Protein AF-A0AAD9HZE0-F1 (afdb_monomer)

Radius of gyration: 34.43 Å; Cα contacts (8 Å, |Δi|>4): 256; chains: 1; bounding box: 98×94×104 Å

InterPro domains:
  IPR018791 UV radiation resistance protein/autophagy-related protein 14 [PF10186] (1-148)

Sequence (301 aa):
MNNISPEIISTSLAHVAHILSLATHYLAVRLPAEITLPHRDYPRPTIFTLLSSYNHGEVPFPGSVLPPQTSTFDNQRVPHPRPLFVDKSLPTLAKDDRSTYSSFLEGVTLLAYDVAWLCCSQGVSFGDRNCPEDIWNMGQNLWKLLIGYQLHRKTVEPTFPTPLTSLGTTTSREADAGSGDLAKPKAMLGHWSHGTTHTFLGGADGTEFVRNFKLLSPTKLADRLKKRLSTEVPMLEWEKIDGDEARWEDEIEEGVLVGPRSNGVAPVPADPFGLESVMSVQPAGSSPSQGSTGWTKLKGR

Organism: NCBI:txid1825666

Mean predicted aligned error: 17.46 Å

Solvent-accessible surface area (backbone atoms only — not comparable to full-atom values): 19590 Å² total; per-residue (Å²): 118,69,90,47,58,23,64,59,53,22,51,53,44,44,51,52,53,51,53,50,54,50,53,27,58,78,44,34,39,83,62,68,42,37,72,49,70,60,46,99,81,28,86,62,39,30,28,31,48,65,85,43,31,92,70,68,78,95,71,81,42,92,89,59,85,72,75,84,82,78,73,98,68,71,92,65,76,76,72,72,64,17,40,41,56,49,95,51,41,56,69,57,33,51,70,77,37,53,64,62,42,51,38,27,44,40,20,53,30,45,53,20,48,38,51,49,50,49,26,53,51,26,50,40,86,64,68,55,61,85,40,65,68,47,39,63,38,41,68,61,42,52,42,42,56,75,48,45,52,60,57,59,48,73,74,48,76,86,80,70,84,77,80,87,83,86,83,88,83,91,84,89,84,83,88,83,96,75,76,88,74,71,76,73,77,72,65,34,80,70,49,46,12,64,71,42,85,92,39,21,37,85,36,74,70,28,46,50,50,60,71,66,60,73,63,71,51,52,67,60,48,24,54,50,50,52,51,51,56,58,57,52,51,62,57,50,66,68,69,66,79,76,85,87,80,88,84,82,86,88,88,87,85,85,81,93,79,85,85,82,88,83,83,86,86,83,88,88,89,82,86,83,89,82,80,89,89,80,88,81,86,85,89,87,88,85,87,87,91,86,86,82,90,81,88,85,88,87,86,84,132

Structure (mmCIF, N/CA/C/O backbone):
data_AF-A0AAD9HZE0-F1
#
_entry.id   AF-A0AAD9HZE0-F1
#
loop_
_atom_site.group_PDB
_atom_site.id
_atom_site.type_symbol
_atom_site.label_atom_id
_atom_site.label_alt_id
_atom_site.label_comp_id
_atom_site.label_asym_id
_atom_site.label_entity_id
_atom_site.label_seq_id
_atom_site.pdbx_PDB_ins_code
_atom_site.Cartn_x
_atom_site.Cartn_y
_atom_site.Cartn_z
_atom_site.occupancy
_atom_site.B_iso_or_equiv
_atom_site.auth_seq_id
_atom_site.auth_comp_id
_atom_site.auth_asym_id
_atom_site.auth_atom_id
_atom_site.pdbx_PDB_model_num
ATOM 1 N N . MET A 1 1 ? -5.649 10.486 11.472 1.00 83.00 1 MET A N 1
ATOM 2 C CA . MET A 1 1 ? -6.634 9.400 11.201 1.00 83.00 1 MET A CA 1
ATOM 3 C C . MET A 1 1 ? -7.620 9.190 12.353 1.00 83.00 1 MET A C 1
ATOM 5 O O . MET A 1 1 ? -8.740 8.790 12.077 1.00 83.00 1 MET A O 1
ATOM 9 N N . ASN A 1 2 ? -7.253 9.462 13.614 1.00 88.12 2 ASN A N 1
ATOM 10 C CA . ASN A 1 2 ? -8.118 9.207 14.781 1.00 88.12 2 ASN A CA 1
ATOM 11 C C . ASN A 1 2 ? -9.469 9.952 14.776 1.00 88.12 2 ASN A C 1
ATOM 13 O O . ASN A 1 2 ? -10.428 9.445 15.350 1.00 88.12 2 ASN A O 1
ATOM 17 N N . ASN A 1 3 ? -9.550 11.100 14.094 1.00 86.62 3 ASN A N 1
ATOM 18 C CA . ASN A 1 3 ? -10.726 11.985 14.091 1.00 86.62 3 ASN A CA 1
ATOM 19 C C . ASN A 1 3 ? -11.643 11.790 12.868 1.00 86.62 3 ASN A C 1
ATOM 21 O O . ASN A 1 3 ? -12.589 12.546 12.676 1.00 86.62 3 ASN A O 1
ATOM 25 N N . ILE A 1 4 ? -11.337 10.822 12.002 1.00 89.88 4 ILE A N 1
ATOM 26 C CA . ILE A 1 4 ? -12.070 10.582 10.752 1.00 89.88 4 ILE A CA 1
ATOM 27 C C . ILE A 1 4 ? -13.000 9.383 10.951 1.00 89.88 4 ILE A C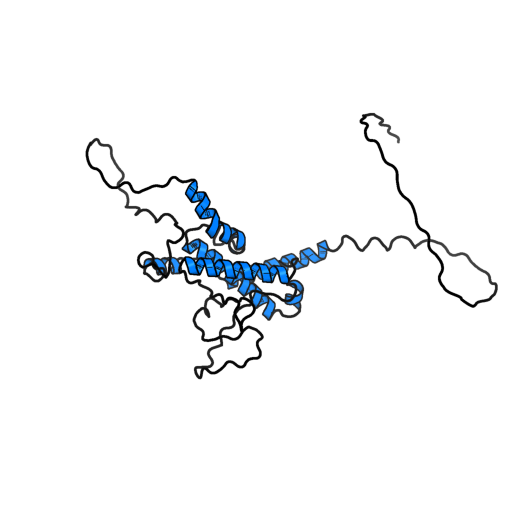 1
ATOM 29 O O . ILE A 1 4 ? -12.646 8.431 11.651 1.00 89.88 4 ILE A O 1
ATOM 33 N N . SER A 1 5 ? -14.183 9.409 10.329 1.00 93.69 5 SER A N 1
ATOM 34 C CA . SER A 1 5 ? -15.109 8.279 10.403 1.00 93.69 5 SER A CA 1
ATOM 35 C C . SER A 1 5 ? -14.494 7.005 9.789 1.00 93.69 5 SER A C 1
ATOM 37 O O . SER A 1 5 ? -13.751 7.077 8.801 1.00 93.69 5 SER A O 1
ATOM 39 N N . PRO A 1 6 ? -14.798 5.818 10.346 1.00 94.62 6 PRO A N 1
ATOM 40 C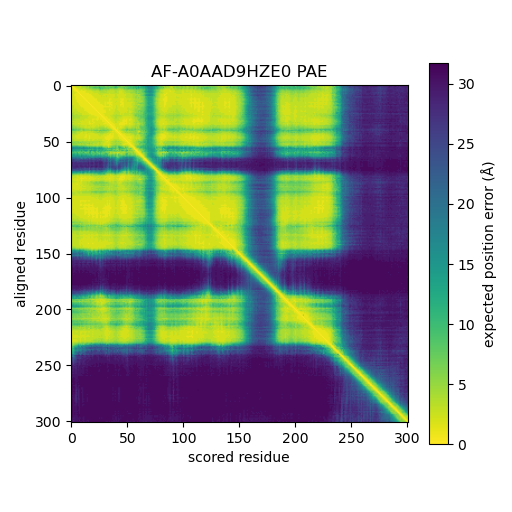 CA . PRO A 1 6 ? -14.268 4.548 9.842 1.00 94.62 6 PRO A CA 1
ATOM 41 C C . PRO A 1 6 ? -14.650 4.278 8.381 1.00 94.62 6 PRO A C 1
ATOM 43 O O . PRO A 1 6 ? -13.864 3.703 7.625 1.00 94.62 6 PRO A O 1
ATOM 46 N N . GLU A 1 7 ? -15.823 4.753 7.958 1.00 95.25 7 GLU A N 1
ATOM 47 C CA . GLU A 1 7 ? -16.306 4.639 6.581 1.00 95.25 7 GLU A CA 1
ATOM 48 C C . GLU A 1 7 ? -15.431 5.418 5.599 1.00 95.25 7 GLU A C 1
ATOM 50 O O . GLU A 1 7 ? -15.055 4.876 4.559 1.00 95.25 7 GLU A O 1
ATOM 55 N N . ILE A 1 8 ? -15.049 6.656 5.933 1.00 95.75 8 ILE A N 1
ATOM 56 C CA . ILE A 1 8 ? -14.183 7.478 5.076 1.00 95.75 8 ILE A CA 1
ATOM 57 C C . ILE A 1 8 ? -12.796 6.840 4.968 1.00 95.75 8 ILE A C 1
ATOM 59 O O . ILE A 1 8 ? -12.253 6.745 3.867 1.00 95.75 8 ILE A O 1
ATOM 63 N N . ILE A 1 9 ? -12.237 6.349 6.081 1.00 95.50 9 ILE A N 1
ATOM 64 C CA . ILE A 1 9 ? -10.936 5.662 6.084 1.00 95.50 9 ILE A CA 1
ATOM 65 C C . ILE A 1 9 ? -10.994 4.434 5.170 1.00 95.50 9 ILE A C 1
ATOM 67 O O . ILE A 1 9 ? -10.215 4.342 4.222 1.00 95.50 9 ILE A O 1
ATOM 71 N N . SER A 1 10 ? -11.955 3.539 5.402 1.00 96.38 10 SER A N 1
ATOM 72 C CA . SER A 1 10 ? -12.115 2.303 4.627 1.00 96.38 10 SER A CA 1
ATOM 73 C C . SER A 1 10 ? -12.349 2.580 3.143 1.00 96.38 10 SER A C 1
ATOM 75 O O . SER A 1 10 ? -11.744 1.945 2.282 1.00 96.38 10 SER A O 1
ATOM 77 N N . THR A 1 11 ? -13.189 3.569 2.835 1.00 96.06 11 THR A N 1
ATOM 78 C CA . THR A 1 11 ? -13.486 3.966 1.456 1.00 96.06 11 THR A CA 1
ATOM 79 C C . THR A 1 11 ? -12.244 4.536 0.781 1.00 96.06 11 THR A C 1
ATOM 81 O O . THR A 1 11 ? -11.915 4.127 -0.329 1.00 96.06 11 THR A O 1
ATOM 84 N N . SER A 1 12 ? -11.513 5.439 1.440 1.00 96.25 12 SER A N 1
ATOM 85 C CA . SER A 1 12 ? -10.302 6.042 0.870 1.00 96.25 12 SER A CA 1
ATOM 86 C C . SER A 1 12 ? -9.215 5.001 0.579 1.00 96.25 12 SER A C 1
ATOM 88 O O . SER A 1 12 ? -8.658 4.996 -0.518 1.00 96.25 12 SER A O 1
ATOM 90 N N . LEU A 1 13 ? -8.973 4.064 1.502 1.00 96.94 13 LEU A N 1
ATOM 91 C CA . LEU A 1 13 ? -8.005 2.980 1.320 1.00 96.94 13 LEU A CA 1
ATOM 92 C C . LEU A 1 13 ? -8.420 2.028 0.197 1.00 96.94 13 LEU A C 1
ATOM 94 O O . LEU A 1 13 ? -7.573 1.625 -0.598 1.00 96.94 13 LEU A O 1
ATOM 98 N N . ALA A 1 14 ? -9.716 1.724 0.074 1.00 96.69 14 ALA A N 1
ATOM 99 C CA . ALA A 1 14 ? -10.225 0.909 -1.023 1.00 96.69 14 ALA A CA 1
ATOM 100 C C . ALA A 1 14 ? -9.996 1.563 -2.393 1.00 96.69 14 ALA A C 1
ATOM 102 O O . ALA A 1 14 ? -9.554 0.893 -3.327 1.00 96.69 14 ALA A O 1
ATOM 103 N N . HIS A 1 15 ? -10.222 2.875 -2.507 1.00 96.62 15 HIS A N 1
ATOM 104 C CA . HIS A 1 15 ? -9.938 3.611 -3.741 1.00 96.62 15 HIS A CA 1
ATOM 105 C C . HIS A 1 15 ? -8.439 3.637 -4.058 1.00 96.62 15 HIS A C 1
ATOM 107 O O . HIS A 1 15 ? -8.062 3.402 -5.204 1.00 96.62 15 HIS A O 1
ATOM 113 N N . VAL A 1 16 ? -7.578 3.873 -3.060 1.00 97.56 16 VAL A N 1
ATOM 114 C CA . VAL A 1 16 ? -6.115 3.840 -3.234 1.00 97.56 16 VAL A CA 1
ATOM 115 C C . VAL A 1 16 ? -5.659 2.464 -3.722 1.00 97.56 16 VAL A C 1
ATOM 117 O O . VAL A 1 16 ? -4.934 2.389 -4.711 1.00 97.56 16 VAL A O 1
ATOM 120 N N . ALA A 1 17 ? -6.125 1.382 -3.092 1.00 97.56 17 ALA A N 1
ATOM 121 C CA . ALA A 1 17 ? -5.804 0.011 -3.489 1.00 97.56 17 ALA A CA 1
ATOM 122 C C . ALA A 1 17 ? -6.268 -0.307 -4.920 1.00 97.56 17 ALA A C 1
ATOM 124 O O . ALA A 1 17 ? -5.527 -0.913 -5.696 1.00 97.56 17 ALA A O 1
ATOM 125 N N . HIS A 1 18 ? -7.466 0.146 -5.296 1.00 96.94 18 HIS A N 1
ATOM 126 C CA . HIS A 1 18 ? -8.009 -0.047 -6.638 1.00 96.94 18 HIS A CA 1
ATOM 127 C C . HIS A 1 18 ? -7.217 0.722 -7.707 1.00 96.94 18 HIS A C 1
ATOM 129 O O . HIS A 1 18 ? -6.808 0.138 -8.709 1.00 96.94 18 HIS A O 1
ATOM 135 N N . ILE A 1 19 ? -6.938 2.010 -7.478 1.00 97.00 19 ILE A N 1
ATOM 136 C CA . ILE A 1 19 ? -6.129 2.837 -8.389 1.00 97.00 19 ILE A CA 1
ATOM 137 C C . ILE A 1 19 ? -4.732 2.240 -8.550 1.00 97.00 19 ILE A C 1
ATOM 139 O O . ILE A 1 19 ? -4.226 2.150 -9.668 1.00 97.00 19 ILE A O 1
ATOM 143 N N . LEU A 1 20 ? -4.117 1.816 -7.444 1.00 97.00 20 LEU A N 1
ATOM 144 C CA . LEU A 1 20 ? -2.796 1.209 -7.461 1.00 97.00 20 LEU A CA 1
ATOM 145 C C . LEU A 1 20 ? -2.790 -0.095 -8.266 1.00 97.00 20 LEU A C 1
ATOM 147 O O . LEU A 1 20 ? -1.921 -0.267 -9.113 1.00 97.00 20 LEU A O 1
ATOM 151 N N . SER A 1 21 ? -3.786 -0.961 -8.061 1.00 96.44 21 SER A N 1
ATOM 152 C CA . SER A 1 21 ? -3.928 -2.225 -8.798 1.00 96.44 21 SER A CA 1
ATOM 153 C C . SER A 1 21 ? -4.141 -2.010 -10.298 1.00 96.44 21 SER A C 1
ATOM 155 O O . SER A 1 21 ? -3.588 -2.737 -11.118 1.00 96.44 21 SER A O 1
ATOM 157 N N . LEU A 1 22 ? -4.908 -0.985 -10.681 1.00 95.88 22 LEU A N 1
ATOM 158 C CA . LEU A 1 22 ? -5.052 -0.602 -12.085 1.00 95.88 22 LEU A CA 1
ATOM 159 C C . LEU A 1 22 ? -3.721 -0.106 -12.657 1.00 95.88 22 LEU A C 1
ATOM 161 O O . LEU A 1 22 ? -3.304 -0.554 -13.722 1.00 95.88 22 LEU A O 1
ATOM 165 N N . ALA A 1 23 ? -3.036 0.797 -11.953 1.00 94.75 23 ALA A N 1
ATOM 166 C CA . ALA A 1 23 ? -1.764 1.348 -12.407 1.00 94.75 23 ALA A CA 1
ATOM 167 C C . ALA A 1 23 ? -0.714 0.247 -12.619 1.00 94.75 23 ALA A C 1
ATOM 169 O O . ALA A 1 23 ? -0.041 0.224 -13.647 1.00 94.75 23 ALA A O 1
ATOM 170 N N . THR A 1 24 ? -0.600 -0.691 -11.683 1.00 95.06 24 THR A N 1
ATOM 171 C CA . THR A 1 24 ? 0.343 -1.811 -11.771 1.00 95.06 24 THR A CA 1
ATOM 172 C C . THR A 1 24 ? -0.034 -2.783 -12.879 1.00 95.06 24 THR A C 1
ATOM 174 O O . THR A 1 24 ? 0.852 -3.229 -13.605 1.00 95.06 24 THR A O 1
ATOM 177 N N . HIS A 1 25 ? -1.329 -3.041 -13.085 1.00 94.44 25 HIS A N 1
ATOM 178 C CA . HIS A 1 25 ? -1.814 -3.840 -14.206 1.00 94.44 25 HIS A CA 1
ATOM 179 C C . HIS A 1 25 ? -1.423 -3.225 -15.559 1.00 94.44 25 HIS A C 1
ATOM 181 O O . HIS A 1 25 ? -0.821 -3.907 -16.386 1.00 94.44 25 HIS A O 1
ATOM 187 N N . TYR A 1 26 ? -1.670 -1.926 -15.767 1.00 93.12 26 TYR A N 1
ATOM 188 C CA . TYR A 1 26 ? -1.313 -1.241 -17.019 1.00 93.12 26 TYR A CA 1
ATOM 189 C C . TYR A 1 26 ? 0.197 -1.100 -17.232 1.00 93.12 26 TYR A C 1
ATOM 191 O O . TYR A 1 26 ? 0.659 -1.104 -18.370 1.00 93.12 26 TYR A O 1
ATOM 199 N N . LEU A 1 27 ? 0.976 -0.994 -16.155 1.00 92.19 27 LEU A N 1
ATOM 200 C CA . LEU A 1 27 ? 2.439 -0.992 -16.227 1.00 92.19 27 LEU A CA 1
ATOM 201 C C . LEU A 1 27 ? 3.021 -2.413 -16.342 1.00 92.19 27 LEU A C 1
ATOM 203 O O . LEU A 1 27 ? 4.228 -2.564 -16.535 1.00 92.19 27 LEU A O 1
ATOM 207 N N . ALA A 1 28 ? 2.186 -3.452 -16.230 1.00 93.62 28 ALA A N 1
ATOM 208 C CA . ALA A 1 28 ? 2.582 -4.852 -16.099 1.00 93.62 28 ALA A CA 1
ATOM 209 C C . ALA A 1 28 ? 3.644 -5.046 -15.003 1.00 93.62 28 ALA A C 1
ATOM 211 O O . ALA A 1 28 ? 4.688 -5.663 -15.204 1.00 93.62 28 ALA A O 1
ATOM 212 N N . VAL A 1 29 ? 3.398 -4.467 -13.832 1.00 94.06 29 VAL A N 1
ATOM 213 C CA . VAL A 1 29 ? 4.301 -4.484 -12.687 1.00 94.06 29 VAL A CA 1
ATOM 214 C C . VAL A 1 29 ? 3.677 -5.264 -11.538 1.00 94.06 29 VAL A C 1
ATOM 216 O O . VAL A 1 29 ? 2.542 -5.022 -11.153 1.00 94.06 29 VAL A O 1
ATOM 219 N N . ARG A 1 30 ? 4.435 -6.188 -10.955 1.00 94.19 30 ARG A N 1
ATOM 220 C CA . ARG A 1 30 ? 4.050 -6.910 -9.748 1.00 94.19 30 ARG A CA 1
ATOM 221 C C . ARG A 1 30 ? 4.500 -6.141 -8.508 1.00 94.19 30 ARG A C 1
ATOM 223 O O . ARG A 1 30 ? 5.663 -5.750 -8.423 1.00 94.19 30 ARG A O 1
ATOM 230 N N . LEU A 1 31 ? 3.579 -5.926 -7.571 1.00 95.38 31 LEU A N 1
ATOM 231 C CA . LEU A 1 31 ? 3.856 -5.245 -6.305 1.00 95.38 31 LEU A CA 1
ATOM 232 C C . LEU A 1 31 ? 4.577 -6.168 -5.313 1.00 95.38 31 LEU A C 1
ATOM 234 O O . LEU A 1 31 ? 4.357 -7.379 -5.368 1.00 95.38 31 LEU A O 1
ATOM 238 N N . PRO A 1 32 ? 5.394 -5.628 -4.392 1.00 94.38 32 PRO A N 1
ATOM 239 C CA . PRO A 1 32 ? 5.975 -6.400 -3.295 1.00 94.38 32 PRO A CA 1
ATOM 240 C C . PRO A 1 32 ? 4.932 -7.029 -2.370 1.00 94.38 32 PRO A C 1
ATOM 242 O O . PRO A 1 32 ? 5.062 -8.209 -2.043 1.00 94.38 32 PRO A O 1
ATOM 245 N N . ALA A 1 33 ? 3.924 -6.260 -1.949 1.00 95.75 33 ALA A N 1
ATOM 246 C CA . ALA A 1 33 ? 2.783 -6.780 -1.216 1.00 95.75 33 ALA A CA 1
ATOM 247 C C . ALA A 1 33 ? 1.606 -7.022 -2.175 1.00 95.75 33 ALA A C 1
ATOM 249 O O . ALA A 1 33 ? 1.261 -6.199 -3.019 1.00 95.75 33 ALA A O 1
ATOM 250 N N . GLU A 1 34 ? 1.010 -8.206 -2.102 1.00 95.38 34 GLU A N 1
ATOM 251 C CA . GLU A 1 34 ? -0.109 -8.563 -2.970 1.00 95.38 34 GLU A CA 1
ATOM 252 C C . GLU A 1 34 ? -1.412 -7.963 -2.443 1.00 95.38 34 GLU A C 1
ATOM 254 O O . GLU A 1 34 ? -1.761 -8.143 -1.275 1.00 95.38 34 GLU A O 1
ATOM 259 N N . ILE A 1 35 ? -2.156 -7.287 -3.320 1.00 95.88 35 ILE A N 1
ATOM 260 C CA . ILE A 1 35 ? -3.462 -6.705 -3.008 1.00 95.88 35 ILE A CA 1
ATOM 261 C C . ILE A 1 35 ? -4.561 -7.617 -3.542 1.00 95.88 35 ILE A C 1
ATOM 263 O O . ILE A 1 35 ? -4.628 -7.898 -4.738 1.00 95.88 35 ILE A O 1
ATOM 267 N N . THR A 1 36 ? -5.482 -8.004 -2.666 1.00 94.31 36 THR A N 1
ATOM 268 C CA . THR A 1 36 ? -6.723 -8.679 -3.049 1.00 94.31 36 THR A CA 1
ATOM 269 C C . THR A 1 36 ? -7.818 -7.636 -3.212 1.00 94.31 36 THR A C 1
ATOM 271 O O . THR A 1 36 ? -8.208 -6.972 -2.247 1.00 94.31 36 THR A O 1
ATOM 274 N N . LEU A 1 37 ? -8.309 -7.475 -4.442 1.00 93.19 37 LEU A N 1
ATOM 275 C CA . LEU A 1 37 ? -9.420 -6.578 -4.744 1.00 93.19 37 LEU A CA 1
ATOM 276 C C . LEU A 1 37 ? -10.777 -7.211 -4.398 1.00 93.19 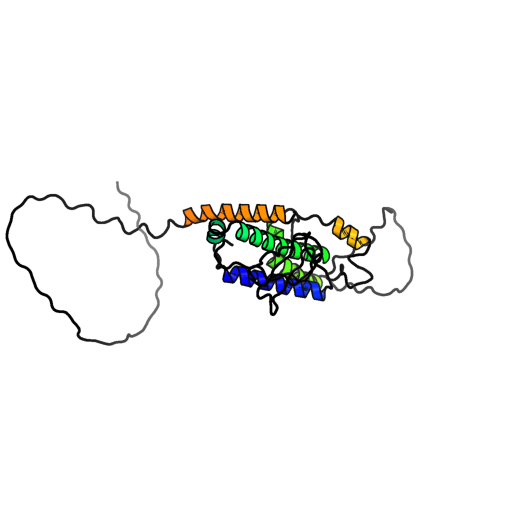37 LEU A C 1
ATOM 278 O O . LEU A 1 37 ? -10.897 -8.443 -4.364 1.00 93.19 37 LEU A O 1
ATOM 282 N N . PRO A 1 38 ? -11.814 -6.381 -4.180 1.00 93.00 38 PRO A N 1
ATOM 283 C CA . PRO A 1 38 ? -13.149 -6.886 -3.918 1.00 93.00 38 PRO A CA 1
ATOM 284 C C . PRO A 1 38 ? -13.686 -7.767 -5.055 1.00 93.00 38 PRO A C 1
ATOM 286 O O . PRO A 1 38 ? -13.648 -7.376 -6.220 1.00 93.00 38 PRO A O 1
ATOM 289 N N . HIS A 1 39 ? -14.214 -8.940 -4.711 1.00 89.62 39 HIS A N 1
ATOM 290 C CA . HIS A 1 39 ? -14.903 -9.866 -5.617 1.00 89.62 39 HIS A CA 1
ATOM 291 C C . HIS A 1 39 ? -16.010 -10.625 -4.861 1.00 89.62 39 HIS A C 1
ATOM 293 O O . HIS A 1 39 ? -16.251 -10.357 -3.685 1.00 89.62 39 HIS A O 1
ATOM 299 N N . ARG A 1 40 ? -16.726 -11.537 -5.536 1.00 83.31 40 ARG A N 1
ATOM 300 C CA . ARG A 1 40 ? -17.975 -12.160 -5.043 1.00 83.31 40 ARG A CA 1
ATOM 301 C C . ARG A 1 40 ? -17.891 -12.710 -3.612 1.00 83.31 40 ARG A C 1
ATOM 303 O O . ARG A 1 40 ? -18.831 -12.511 -2.850 1.00 83.31 40 ARG A O 1
ATOM 310 N N . ASP A 1 41 ? -16.768 -13.324 -3.252 1.00 82.38 41 ASP A N 1
ATOM 311 C CA . ASP A 1 41 ? -16.558 -13.967 -1.947 1.00 82.38 41 ASP A CA 1
ATOM 312 C C . ASP A 1 41 ? -15.593 -13.173 -1.043 1.00 82.38 41 ASP A C 1
ATOM 314 O O . ASP A 1 41 ? -15.152 -13.645 0.006 1.00 82.38 41 ASP A O 1
ATOM 318 N N . TYR A 1 42 ? -15.275 -11.939 -1.445 1.00 86.12 42 TYR A N 1
ATOM 319 C CA . TYR A 1 42 ? -14.283 -11.075 -0.814 1.00 86.12 42 TYR A CA 1
ATOM 320 C C . TYR A 1 42 ? -14.732 -9.609 -0.910 1.00 86.12 42 TYR A C 1
ATOM 322 O O . TYR A 1 42 ? -14.323 -8.879 -1.809 1.00 86.12 42 TYR A O 1
ATOM 330 N N . PRO A 1 43 ? -15.625 -9.141 -0.027 1.00 90.75 43 PRO A N 1
ATOM 331 C CA . PRO A 1 43 ? -16.331 -7.871 -0.221 1.00 90.75 43 PRO A CA 1
ATOM 332 C C . PRO A 1 43 ? -15.466 -6.625 0.010 1.00 90.75 43 PRO A C 1
ATOM 334 O O . PRO A 1 43 ? -15.844 -5.528 -0.400 1.00 90.75 43 PRO A O 1
ATOM 337 N N . ARG A 1 44 ? -14.326 -6.757 0.697 1.00 92.94 44 ARG A N 1
ATOM 338 C CA . ARG A 1 44 ? -13.457 -5.630 1.057 1.00 92.94 44 ARG A CA 1
ATOM 339 C C . ARG A 1 44 ? -12.006 -5.922 0.690 1.00 92.94 44 ARG A C 1
ATOM 341 O O . ARG A 1 44 ? -11.592 -7.073 0.771 1.00 92.94 44 ARG A O 1
ATOM 348 N N . PRO A 1 45 ? -11.222 -4.898 0.319 1.00 95.81 45 PRO A N 1
ATOM 349 C CA . PRO A 1 45 ? -9.844 -5.109 -0.079 1.00 95.81 45 PRO A CA 1
ATOM 350 C C . PRO A 1 45 ? -8.965 -5.472 1.116 1.00 95.81 45 PRO A C 1
ATOM 352 O O . PRO A 1 45 ? -9.168 -5.008 2.245 1.00 95.81 45 PRO A O 1
ATOM 355 N N . THR A 1 46 ? -7.938 -6.262 0.839 1.00 95.81 46 THR A N 1
ATOM 356 C CA . THR A 1 46 ? -6.895 -6.617 1.803 1.00 95.81 46 THR A CA 1
ATOM 357 C C . THR A 1 46 ? -5.542 -6.678 1.126 1.00 95.81 46 THR A C 1
ATOM 359 O O . THR A 1 46 ? -5.450 -6.695 -0.100 1.00 95.81 46 THR A O 1
ATOM 362 N N . ILE A 1 47 ? -4.497 -6.784 1.934 1.00 96.44 47 ILE A N 1
ATOM 363 C CA . ILE A 1 47 ? -3.125 -6.861 1.455 1.00 96.44 47 ILE A CA 1
ATOM 364 C C . ILE A 1 47 ? -2.347 -7.947 2.198 1.00 96.44 47 ILE A C 1
ATOM 366 O O . ILE A 1 47 ? -2.475 -8.095 3.415 1.00 96.44 47 ILE A O 1
ATOM 370 N N . PHE A 1 48 ? -1.554 -8.735 1.481 1.00 94.81 48 PHE A N 1
ATOM 371 C CA . PHE A 1 48 ? -0.682 -9.738 2.081 1.00 94.81 48 PHE A CA 1
ATOM 372 C C . PHE A 1 48 ? 0.624 -9.115 2.565 1.00 94.81 48 PHE A C 1
ATOM 374 O O . PHE A 1 48 ? 1.105 -8.110 2.050 1.00 94.81 48 PHE A O 1
ATOM 381 N N . THR A 1 49 ? 1.234 -9.736 3.573 1.00 94.06 49 THR A N 1
ATOM 382 C CA . THR A 1 49 ? 2.586 -9.345 3.988 1.00 94.06 49 THR A CA 1
ATOM 383 C C . THR A 1 49 ? 3.590 -9.662 2.880 1.00 94.06 49 THR A C 1
ATOM 385 O O . THR A 1 49 ? 3.362 -10.567 2.075 1.00 94.06 49 THR A O 1
ATOM 388 N N . LEU A 1 50 ? 4.740 -8.984 2.871 1.00 92.19 50 LEU A N 1
ATOM 389 C CA . LEU A 1 50 ? 5.792 -9.228 1.872 1.00 92.19 50 LEU A CA 1
ATOM 390 C C . LEU A 1 50 ? 6.218 -10.706 1.784 1.00 92.19 50 LEU A C 1
ATOM 392 O O . LEU A 1 50 ? 6.535 -11.189 0.706 1.00 92.19 50 LEU A O 1
ATOM 396 N N . LEU A 1 51 ? 6.218 -11.429 2.910 1.00 89.62 51 LEU A N 1
ATOM 397 C CA . LEU A 1 51 ? 6.624 -12.838 2.957 1.00 89.62 51 LEU A CA 1
ATOM 398 C C . LEU A 1 51 ? 5.546 -13.778 2.396 1.00 89.62 51 LEU A C 1
ATOM 400 O O . LEU A 1 51 ? 5.855 -14.799 1.784 1.00 89.62 51 LEU A O 1
ATOM 404 N N . SER A 1 52 ? 4.282 -13.439 2.641 1.00 88.94 52 SER A N 1
ATOM 405 C CA . SER A 1 52 ? 3.128 -14.247 2.244 1.00 88.94 52 SER A CA 1
ATOM 406 C C . SER A 1 52 ? 2.665 -13.982 0.818 1.00 88.94 52 SER A C 1
ATOM 408 O O . SER A 1 52 ? 2.007 -14.840 0.241 1.00 88.94 52 SER A O 1
ATOM 410 N N . SER A 1 53 ? 2.979 -12.806 0.275 1.00 91.06 53 SER A N 1
ATOM 411 C CA . SER A 1 53 ? 2.512 -12.370 -1.041 1.00 91.06 53 SER A CA 1
ATOM 412 C C . SER A 1 53 ? 2.897 -13.384 -2.111 1.00 91.06 53 SER A C 1
ATOM 414 O O . SER A 1 53 ? 4.065 -13.768 -2.219 1.00 91.06 53 SER A O 1
ATOM 416 N N . TYR A 1 54 ? 1.911 -13.814 -2.897 1.00 89.56 54 TYR A N 1
ATOM 417 C CA . TYR A 1 54 ? 2.026 -14.774 -3.990 1.00 89.56 54 TYR A CA 1
ATOM 418 C C . TYR A 1 54 ? 2.516 -16.182 -3.623 1.00 89.56 54 TYR A C 1
ATOM 420 O O . TYR A 1 54 ? 2.852 -16.965 -4.512 1.00 89.56 54 TYR A O 1
ATOM 428 N N . ASN A 1 55 ? 2.569 -16.506 -2.330 1.00 83.12 55 ASN A N 1
ATOM 429 C CA . ASN A 1 55 ? 2.958 -17.814 -1.806 1.00 83.12 55 ASN A CA 1
ATOM 430 C C . ASN A 1 55 ? 1.766 -18.476 -1.099 1.00 83.12 55 ASN A C 1
ATOM 432 O O . ASN A 1 55 ? 1.899 -18.999 0.008 1.00 83.12 55 ASN A O 1
ATOM 436 N N . HIS A 1 56 ? 0.577 -18.395 -1.701 1.00 76.25 56 HIS A N 1
ATOM 437 C CA . HIS A 1 56 ? -0.657 -18.911 -1.116 1.00 76.25 56 HIS A CA 1
ATOM 438 C C . HIS A 1 56 ? -1.612 -19.496 -2.156 1.00 76.25 56 HIS A C 1
ATOM 440 O O . HIS A 1 56 ? -1.608 -19.093 -3.316 1.00 76.25 56 HIS A O 1
ATOM 446 N N . GLY A 1 57 ? -2.429 -20.459 -1.719 1.00 71.06 57 GLY A N 1
ATOM 447 C CA . GLY A 1 57 ? -3.599 -20.927 -2.466 1.00 71.06 57 GLY A CA 1
ATOM 448 C C . GLY A 1 57 ? -4.787 -19.975 -2.303 1.00 71.06 57 GLY A C 1
ATOM 449 O O . GLY A 1 57 ? -4.609 -18.794 -1.998 1.00 71.06 57 GLY A O 1
ATOM 450 N N . GLU A 1 58 ? -6.007 -20.485 -2.469 1.00 68.69 58 GLU A N 1
ATOM 451 C CA . GLU A 1 58 ? -7.217 -19.718 -2.155 1.00 68.69 58 GLU A CA 1
ATOM 452 C C . GLU A 1 58 ? -7.289 -19.430 -0.649 1.00 68.69 58 GLU A C 1
ATOM 454 O O . GLU A 1 58 ? -7.239 -20.343 0.179 1.00 68.69 58 GLU A O 1
ATOM 459 N N . VAL A 1 59 ? -7.382 -18.147 -0.289 1.00 73.12 59 VAL A N 1
ATOM 460 C CA . VAL A 1 59 ? -7.480 -17.697 1.105 1.00 73.12 59 VAL A CA 1
ATOM 461 C C . VAL A 1 59 ? -8.873 -17.107 1.332 1.00 73.12 59 VAL A C 1
ATOM 463 O O . VAL A 1 59 ? -9.267 -16.200 0.595 1.00 73.12 59 VAL A O 1
ATOM 466 N N . PRO A 1 60 ? -9.635 -17.584 2.334 1.00 77.62 60 PRO A N 1
ATOM 467 C CA . PRO A 1 60 ? -10.950 -17.034 2.632 1.00 77.62 60 PRO A CA 1
ATOM 468 C C . PRO A 1 60 ? -10.851 -15.591 3.146 1.00 77.62 60 PRO A C 1
ATOM 470 O O . PRO A 1 60 ? -9.857 -15.191 3.757 1.00 77.62 60 PRO A O 1
ATOM 473 N N . PHE A 1 61 ? -11.914 -14.812 2.939 1.00 79.25 61 PHE A N 1
ATOM 474 C CA . PHE A 1 61 ? -12.017 -13.452 3.469 1.00 79.25 61 PHE A CA 1
ATOM 475 C C . PHE A 1 61 ? -11.852 -13.416 5.002 1.00 79.25 61 PHE A C 1
ATOM 477 O O . PHE A 1 61 ? -12.461 -14.247 5.687 1.00 79.25 61 PHE A O 1
ATOM 484 N N . PRO A 1 62 ? -11.082 -12.461 5.572 1.00 77.50 62 PRO A N 1
ATOM 485 C CA . PRO A 1 62 ? -10.944 -12.314 7.019 1.00 77.50 62 PRO A CA 1
ATOM 486 C C . PRO A 1 62 ? -12.295 -12.233 7.733 1.00 77.50 62 PRO A C 1
ATOM 488 O O . PRO A 1 62 ? -13.102 -11.348 7.460 1.00 77.50 62 PRO A O 1
ATOM 491 N N . GLY A 1 63 ? -12.535 -13.157 8.665 1.00 71.25 63 GLY A N 1
ATOM 492 C CA . GLY A 1 63 ? -13.797 -13.249 9.406 1.00 71.25 63 GLY A CA 1
ATOM 493 C C . GLY A 1 63 ? -14.878 -14.114 8.745 1.00 71.25 63 GLY A C 1
ATOM 494 O O . GLY A 1 63 ? -15.961 -14.248 9.309 1.00 71.25 63 GLY A O 1
ATOM 495 N N . SER A 1 64 ? -14.607 -14.731 7.590 1.00 72.88 64 SER A N 1
ATOM 496 C CA . SER A 1 64 ? -15.496 -15.742 7.007 1.00 72.88 64 SER A CA 1
ATOM 497 C C . SER A 1 64 ? -15.457 -17.046 7.813 1.00 72.88 64 SER A C 1
ATOM 499 O O . SER A 1 64 ? -14.394 -17.521 8.207 1.00 72.88 64 SER A O 1
ATOM 501 N N . VAL A 1 65 ? -16.630 -17.640 8.036 1.00 62.38 65 VAL A N 1
ATOM 502 C CA . VAL A 1 65 ? -16.831 -18.920 8.747 1.00 62.38 65 VAL A CA 1
ATOM 503 C C . VAL A 1 65 ? -16.696 -20.149 7.841 1.00 62.38 65 VAL A C 1
ATOM 505 O O . VAL A 1 65 ? -16.905 -21.274 8.294 1.00 62.38 65 VAL A O 1
ATOM 508 N N . LEU A 1 66 ? -16.363 -19.966 6.559 1.00 57.69 66 LEU A N 1
ATOM 509 C CA . LEU A 1 66 ? -16.201 -21.092 5.644 1.00 57.69 66 LEU A CA 1
ATOM 510 C C . LEU A 1 66 ? -14.932 -21.887 6.002 1.00 57.69 66 LEU A C 1
ATOM 512 O O . LEU A 1 66 ? -13.853 -21.295 6.091 1.00 57.69 66 LEU A O 1
ATOM 516 N N . PRO A 1 67 ? -15.027 -23.215 6.210 1.00 48.97 67 PRO A N 1
ATOM 517 C CA . PRO A 1 67 ? -13.850 -24.036 6.450 1.00 48.97 67 PRO A CA 1
ATOM 518 C C . PRO A 1 67 ? -12.941 -23.990 5.212 1.00 48.97 67 PRO A C 1
ATOM 520 O O . PRO A 1 67 ? -13.457 -24.053 4.092 1.00 48.97 67 PRO A O 1
ATOM 523 N N . PRO A 1 68 ? -11.607 -23.895 5.378 1.00 53.38 68 PRO A N 1
ATOM 524 C CA . PRO A 1 68 ? -10.691 -23.941 4.248 1.00 53.38 68 PRO A CA 1
ATOM 525 C C . PRO A 1 68 ? -10.884 -25.275 3.522 1.00 53.38 68 PRO A C 1
ATOM 527 O O . PRO A 1 68 ? -10.652 -26.346 4.089 1.00 53.38 68 PRO A O 1
ATOM 530 N N . GLN A 1 69 ? -11.371 -25.221 2.283 1.00 49.88 69 GLN A N 1
ATOM 531 C CA . GLN A 1 69 ? -11.542 -26.410 1.463 1.00 49.88 69 GLN A CA 1
ATOM 532 C C . GLN A 1 69 ? -10.157 -26.910 1.041 1.00 49.88 69 GLN A C 1
ATOM 534 O O . GLN A 1 69 ? -9.513 -26.361 0.160 1.00 49.88 69 GLN A O 1
ATOM 539 N N . THR A 1 70 ? -9.701 -27.946 1.746 1.00 49.41 70 THR A N 1
ATOM 540 C CA . THR A 1 70 ? -8.745 -28.971 1.306 1.00 49.41 70 THR A CA 1
ATOM 541 C C . THR A 1 70 ? -7.520 -28.499 0.512 1.00 49.41 70 THR A C 1
ATOM 543 O O . THR A 1 70 ? -7.518 -28.498 -0.717 1.00 49.41 70 THR A O 1
ATOM 546 N N . SER A 1 71 ? -6.396 -28.336 1.209 1.00 43.19 71 SER A N 1
ATOM 547 C CA . SER A 1 71 ? -5.111 -28.813 0.697 1.00 43.19 71 SER A CA 1
ATOM 548 C C . SER A 1 71 ? -4.442 -29.683 1.764 1.00 43.19 71 SER A C 1
ATOM 550 O O . SER A 1 71 ? -4.164 -29.264 2.882 1.00 43.19 71 SER A O 1
ATOM 552 N N . THR A 1 72 ? -4.227 -30.953 1.430 1.00 43.38 72 THR A N 1
ATOM 553 C CA . THR A 1 72 ? -3.553 -31.981 2.243 1.00 43.38 72 THR A CA 1
ATOM 554 C C . THR A 1 72 ? -2.031 -31.787 2.296 1.00 43.38 72 THR A C 1
ATOM 556 O O . THR A 1 72 ? -1.282 -32.760 2.335 1.00 43.38 72 THR A O 1
ATOM 559 N N . PHE A 1 73 ? -1.556 -30.542 2.286 1.00 41.44 73 PHE A N 1
ATOM 560 C CA . PHE A 1 73 ? -0.135 -30.216 2.338 1.00 41.44 73 PHE A CA 1
ATOM 561 C C . PHE A 1 73 ? 0.137 -29.267 3.499 1.00 41.44 73 PHE A C 1
ATOM 563 O O . PHE A 1 73 ? -0.097 -28.070 3.401 1.00 41.44 73 PHE A O 1
ATOM 570 N N . ASP A 1 74 ? 0.660 -29.872 4.565 1.00 39.53 74 ASP A N 1
ATOM 571 C CA . ASP A 1 74 ? 1.358 -29.278 5.700 1.00 39.53 74 ASP A CA 1
ATOM 572 C C . ASP A 1 74 ? 0.632 -28.234 6.560 1.00 39.53 74 ASP A C 1
ATOM 574 O O . ASP A 1 74 ? -0.091 -27.354 6.113 1.00 39.53 74 ASP A O 1
ATOM 578 N N . ASN A 1 75 ? 0.960 -28.265 7.854 1.00 42.91 75 ASN A N 1
ATOM 579 C CA . ASN A 1 75 ? 0.728 -27.207 8.842 1.00 42.91 75 ASN A CA 1
ATOM 580 C C . ASN A 1 75 ? 1.461 -25.883 8.492 1.00 42.91 75 ASN A C 1
ATOM 582 O O . ASN A 1 75 ? 1.926 -25.162 9.382 1.00 42.91 75 ASN A O 1
ATOM 586 N N . GLN A 1 76 ? 1.626 -25.554 7.208 1.00 50.16 76 GLN A N 1
ATOM 587 C CA . GLN A 1 76 ? 2.084 -24.248 6.775 1.00 50.16 76 GLN A CA 1
ATOM 588 C C . GLN A 1 76 ? 1.001 -23.239 7.142 1.00 50.16 76 GLN A C 1
ATOM 590 O O . GLN A 1 76 ? -0.136 -23.306 6.685 1.00 50.16 76 GLN A O 1
ATOM 595 N N . ARG A 1 77 ? 1.370 -22.329 8.049 1.00 57.50 77 ARG A N 1
ATOM 596 C CA . ARG A 1 77 ? 0.534 -21.230 8.537 1.00 57.50 77 ARG A CA 1
ATOM 597 C C . ARG A 1 77 ? -0.164 -20.574 7.350 1.00 57.50 77 ARG A C 1
ATOM 599 O O . ARG A 1 77 ? 0.505 -19.915 6.555 1.00 57.50 77 ARG A O 1
ATOM 606 N N . VAL A 1 78 ? -1.481 -20.758 7.251 1.00 63.81 78 VAL A N 1
ATOM 607 C CA . VAL A 1 78 ? -2.293 -20.109 6.222 1.00 63.81 78 VAL A CA 1
ATOM 608 C C . VAL A 1 78 ? -1.989 -18.609 6.283 1.00 63.81 78 VAL A C 1
ATOM 610 O O . VAL A 1 78 ? -2.080 -18.011 7.363 1.00 63.81 78 VAL A O 1
ATOM 613 N N . PRO A 1 79 ? -1.535 -18.005 5.178 1.00 74.81 79 PRO A N 1
ATOM 614 C CA . PRO A 1 79 ? -1.135 -16.614 5.185 1.00 74.81 79 PRO A CA 1
ATOM 615 C C . PRO A 1 79 ? -2.344 -15.741 5.485 1.00 74.81 79 PRO A C 1
ATOM 617 O O . PRO A 1 79 ? -3.388 -15.865 4.854 1.00 74.81 79 PRO A O 1
ATOM 620 N N . HIS A 1 80 ? -2.198 -14.874 6.484 1.00 82.19 80 HIS A N 1
ATOM 621 C CA . HIS A 1 80 ? -3.298 -14.059 6.979 1.00 82.19 80 HIS A CA 1
ATOM 622 C C . HIS A 1 80 ? -3.264 -12.676 6.316 1.00 82.19 80 HIS A C 1
ATOM 624 O O . HIS A 1 80 ? -2.392 -11.866 6.663 1.00 82.19 80 HIS A O 1
ATOM 630 N N . PRO A 1 81 ? -4.188 -12.364 5.393 1.00 91.00 81 PRO A N 1
ATOM 631 C CA . PRO A 1 81 ? -4.236 -11.054 4.765 1.00 91.00 81 PRO A CA 1
ATOM 632 C C . PRO A 1 81 ? -4.572 -9.979 5.805 1.00 91.00 81 PRO A C 1
ATOM 634 O O . PRO A 1 81 ? -5.257 -10.228 6.803 1.00 91.00 81 PRO A O 1
ATOM 637 N N . ARG A 1 82 ? -4.028 -8.779 5.603 1.00 94.38 82 ARG A N 1
ATOM 638 C CA . ARG A 1 82 ? -4.247 -7.609 6.453 1.00 94.38 82 ARG A CA 1
ATOM 639 C C . ARG A 1 82 ? -5.425 -6.796 5.925 1.00 94.38 82 ARG A C 1
ATOM 641 O O . ARG A 1 82 ? -5.451 -6.493 4.728 1.00 94.38 82 ARG A O 1
ATOM 648 N N . PRO A 1 83 ? -6.395 -6.438 6.779 1.00 94.88 83 PRO A N 1
ATOM 649 C CA . PRO A 1 83 ? -7.545 -5.660 6.348 1.00 94.88 83 PRO A CA 1
ATOM 650 C C . PRO A 1 83 ? -7.128 -4.240 5.958 1.00 94.88 83 PRO A C 1
ATOM 652 O O . PRO A 1 83 ? -6.366 -3.594 6.673 1.00 94.88 83 PRO A O 1
ATOM 655 N N . LEU A 1 84 ? -7.671 -3.737 4.845 1.00 96.12 84 LEU A N 1
ATOM 656 C CA . LEU A 1 84 ? -7.577 -2.324 4.447 1.00 96.12 84 LEU A CA 1
ATOM 657 C C . LEU A 1 84 ? -8.854 -1.546 4.808 1.00 96.12 84 LEU A C 1
ATOM 659 O O . LEU A 1 84 ? -9.196 -0.549 4.175 1.00 96.12 84 LEU A O 1
ATOM 663 N N . PHE A 1 85 ? -9.578 -2.018 5.820 1.00 95.25 85 PHE A N 1
ATOM 664 C CA . PHE A 1 85 ? -10.831 -1.445 6.292 1.00 95.25 85 PHE A CA 1
ATOM 665 C C . PHE A 1 85 ? -10.919 -1.514 7.818 1.00 95.25 85 PHE A C 1
ATOM 667 O O . PHE A 1 85 ? -10.249 -2.326 8.457 1.00 95.25 85 PHE A O 1
ATOM 674 N N . VAL A 1 86 ? -11.768 -0.659 8.380 1.00 95.31 86 VAL A N 1
ATOM 675 C CA . VAL A 1 86 ? -12.115 -0.610 9.801 1.00 95.31 86 VAL A CA 1
ATOM 676 C C . VAL A 1 86 ? -13.611 -0.378 9.955 1.00 95.31 86 VAL A C 1
ATOM 678 O O . VAL A 1 86 ? -14.185 0.456 9.259 1.00 95.31 86 VAL A O 1
ATOM 681 N N . ASP A 1 87 ? -14.228 -1.081 10.903 1.00 92.06 87 ASP A N 1
ATOM 682 C CA . ASP A 1 87 ? -15.663 -0.943 11.198 1.00 92.06 87 ASP A CA 1
ATOM 683 C C . ASP A 1 87 ? -15.937 0.016 12.370 1.00 92.06 87 ASP A C 1
ATOM 685 O O . ASP A 1 87 ? -17.064 0.454 12.588 1.00 92.06 87 ASP A O 1
ATOM 689 N N . LYS A 1 88 ? -14.898 0.367 13.135 1.00 92.69 88 LYS A N 1
ATOM 690 C CA . LYS A 1 88 ? -14.959 1.256 14.303 1.00 92.69 88 LYS A CA 1
ATOM 691 C C . LYS A 1 88 ? -13.877 2.326 14.213 1.00 92.69 88 LYS A C 1
ATOM 693 O O . LYS A 1 88 ? -12.883 2.157 13.507 1.00 92.69 88 LYS A O 1
ATOM 698 N N . SER A 1 89 ? -14.047 3.417 14.958 1.00 92.19 89 SER A N 1
ATOM 699 C CA . SER A 1 89 ? -12.999 4.434 15.080 1.00 92.19 89 SER A CA 1
ATOM 700 C C . SER A 1 89 ? -11.708 3.824 15.642 1.00 92.19 89 SER A C 1
ATOM 702 O O . SER A 1 89 ? -11.737 2.912 16.474 1.00 92.19 89 SER A O 1
ATOM 704 N N . LEU A 1 90 ? -10.559 4.334 15.191 1.00 91.81 90 LEU A N 1
ATOM 705 C CA . LEU A 1 90 ? -9.250 3.804 15.584 1.00 91.81 90 LEU A CA 1
ATOM 706 C C . LEU A 1 90 ? -8.994 3.827 17.100 1.00 91.81 90 LEU A C 1
ATOM 708 O O . LEU A 1 90 ? -8.480 2.827 17.604 1.00 91.81 90 LEU A O 1
ATOM 712 N N . PRO A 1 91 ? -9.377 4.880 17.853 1.00 91.75 91 PRO A N 1
ATOM 713 C CA . PRO A 1 91 ? -9.196 4.884 19.303 1.00 91.75 91 PRO A CA 1
ATOM 714 C C . PRO A 1 91 ? -10.009 3.793 20.009 1.00 91.75 91 PRO A C 1
ATOM 716 O O . PRO A 1 91 ? -9.504 3.156 20.933 1.00 91.75 91 PRO A O 1
ATOM 719 N N . THR A 1 92 ? -11.244 3.545 19.562 1.00 91.69 92 THR A N 1
ATOM 720 C CA . THR A 1 92 ? -12.100 2.485 20.115 1.00 91.69 92 THR A CA 1
ATOM 721 C C . THR A 1 92 ? -11.554 1.110 19.751 1.00 91.69 92 THR A C 1
ATOM 723 O O . THR A 1 92 ? -11.400 0.261 20.622 1.00 91.69 92 THR A O 1
ATOM 726 N N . LEU A 1 93 ? -11.155 0.908 18.492 1.00 92.00 93 LEU A N 1
ATOM 727 C CA . LEU A 1 93 ? -10.567 -0.353 18.039 1.00 92.00 93 LEU A CA 1
ATOM 728 C C . LEU A 1 93 ? -9.274 -0.691 18.797 1.00 92.00 93 LEU A C 1
ATOM 730 O O . LEU A 1 93 ? -9.062 -1.842 19.158 1.00 92.00 93 LEU A O 1
ATOM 734 N N . ALA A 1 94 ? -8.432 0.302 19.099 1.00 92.31 94 ALA A N 1
ATOM 735 C CA . ALA A 1 94 ? -7.201 0.097 19.862 1.00 92.31 94 ALA A CA 1
ATOM 736 C C . ALA A 1 94 ? -7.439 -0.374 21.313 1.00 92.31 94 ALA A C 1
ATOM 738 O O . ALA A 1 94 ? -6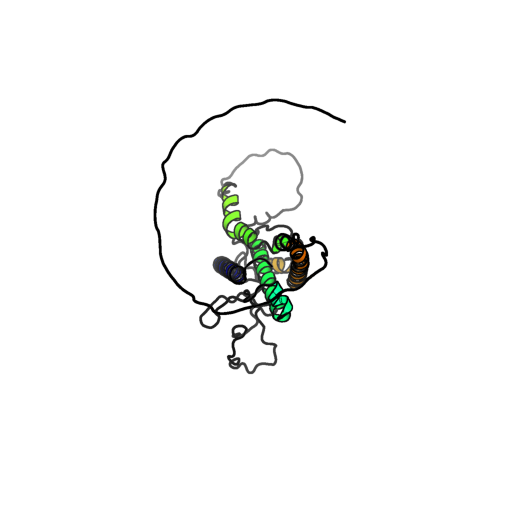.553 -1.019 21.892 1.00 92.31 94 ALA A O 1
ATOM 739 N N . LYS A 1 95 ? -8.601 -0.037 21.894 1.00 92.19 95 LYS A N 1
ATOM 740 C CA . LYS A 1 95 ? -9.038 -0.471 23.231 1.00 92.19 95 LYS A CA 1
ATOM 741 C C . LYS A 1 95 ? -9.723 -1.840 23.180 1.00 92.19 95 LYS A C 1
ATOM 743 O O . LYS A 1 95 ? -9.371 -2.701 23.980 1.00 92.19 95 LYS A O 1
ATOM 748 N N . ASP A 1 96 ? -10.637 -2.031 22.230 1.00 93.44 96 ASP A N 1
ATOM 749 C CA . ASP A 1 96 ? -11.450 -3.245 22.087 1.00 93.44 96 ASP A CA 1
ATOM 750 C C . ASP A 1 96 ? -10.624 -4.443 21.594 1.00 93.44 96 ASP A C 1
ATOM 752 O O . ASP A 1 96 ? -10.671 -5.523 22.177 1.00 93.44 96 ASP A O 1
ATOM 756 N N . ASP A 1 97 ? -9.861 -4.257 20.511 1.00 92.75 97 ASP A N 1
ATOM 757 C CA . ASP A 1 97 ? -9.091 -5.315 19.858 1.00 92.75 97 ASP A CA 1
ATOM 758 C C . ASP A 1 97 ? -7.761 -4.786 19.307 1.00 92.75 97 ASP A C 1
ATOM 760 O O . ASP A 1 97 ? -7.619 -4.314 18.171 1.00 92.75 97 ASP A O 1
ATOM 764 N N . ARG A 1 98 ? -6.724 -4.948 20.129 1.00 92.69 98 ARG A N 1
ATOM 765 C CA . ARG A 1 98 ? -5.358 -4.541 19.794 1.00 92.69 98 ARG A CA 1
ATOM 766 C C . ARG A 1 98 ? -4.756 -5.340 18.632 1.00 92.69 98 ARG A C 1
ATOM 768 O O . ARG A 1 98 ? -3.877 -4.816 17.945 1.00 92.69 98 ARG A O 1
ATOM 775 N N . SER A 1 99 ? -5.196 -6.582 18.425 1.00 92.12 99 SER A N 1
ATOM 776 C CA . SER A 1 99 ? -4.721 -7.459 17.350 1.00 92.12 99 SER A CA 1
ATOM 777 C C . SER A 1 99 ? -5.215 -6.953 15.994 1.00 92.12 99 SER A C 1
ATOM 779 O O . SER A 1 99 ? -4.409 -6.715 15.087 1.00 92.12 99 SER A O 1
ATOM 781 N N . THR A 1 100 ? -6.520 -6.695 15.885 1.00 92.62 100 THR A N 1
ATOM 782 C CA . THR A 1 100 ? -7.130 -6.165 14.659 1.00 92.62 100 THR A CA 1
ATOM 783 C C . THR A 1 100 ? -6.634 -4.755 14.368 1.00 92.62 100 THR A C 1
ATOM 785 O O . THR A 1 100 ? -6.262 -4.463 13.233 1.00 92.62 100 THR A O 1
ATOM 788 N N . TYR A 1 101 ? -6.503 -3.907 15.396 1.00 94.75 101 TYR A N 1
ATOM 789 C CA . TYR A 1 101 ? -5.881 -2.589 15.258 1.00 94.75 101 TYR A CA 1
ATOM 790 C C . TYR A 1 101 ? -4.462 -2.671 14.673 1.00 94.75 101 TYR A C 1
ATOM 792 O O . TYR A 1 101 ? -4.137 -1.967 13.719 1.00 94.75 101 TYR A O 1
ATOM 800 N N . SER A 1 102 ? -3.613 -3.555 15.211 1.00 94.94 102 SER A N 1
ATOM 801 C CA . SER A 1 102 ? -2.237 -3.719 14.724 1.00 94.94 102 SER A CA 1
ATOM 802 C C . SER A 1 102 ? -2.192 -4.255 13.293 1.00 94.94 102 SER A C 1
ATOM 804 O O . SER A 1 102 ? -1.397 -3.773 12.490 1.00 94.94 102 SER A O 1
ATOM 806 N N . SER A 1 103 ? -3.052 -5.223 12.972 1.00 94.19 103 SER A N 1
ATOM 807 C CA . SER A 1 103 ? -3.141 -5.824 11.638 1.00 94.19 103 SER A CA 1
ATOM 808 C C . SER A 1 103 ? -3.618 -4.817 10.591 1.00 94.19 103 SER A C 1
ATOM 810 O O . SER A 1 103 ? -3.091 -4.793 9.483 1.00 94.19 103 SER A O 1
ATOM 812 N N . PHE A 1 104 ? -4.569 -3.950 10.948 1.00 96.19 104 PHE A N 1
ATOM 813 C CA . PHE A 1 104 ? -5.018 -2.854 10.092 1.00 96.19 104 PHE A CA 1
ATOM 814 C C . PHE A 1 104 ? -3.895 -1.845 9.824 1.00 96.19 104 PHE A C 1
ATOM 816 O O . PHE A 1 104 ? -3.644 -1.503 8.670 1.00 96.19 104 PHE A O 1
ATOM 823 N N . LEU A 1 105 ? -3.177 -1.396 10.863 1.00 96.31 105 LEU A N 1
ATOM 824 C CA . LEU A 1 105 ? -2.060 -0.464 10.674 1.00 96.31 105 LEU A CA 1
ATOM 825 C C . LEU A 1 105 ? -0.952 -1.064 9.806 1.00 96.31 105 LEU A C 1
ATOM 827 O O . LEU A 1 105 ? -0.409 -0.360 8.960 1.00 96.31 105 LEU A O 1
ATOM 831 N N . GLU A 1 106 ? -0.646 -2.351 9.978 1.00 95.94 106 GLU A N 1
ATOM 832 C CA . GLU A 1 106 ? 0.277 -3.072 9.097 1.00 95.94 106 GLU A CA 1
ATOM 833 C C . GLU A 1 106 ? -0.230 -3.095 7.646 1.00 95.94 106 GLU A C 1
ATOM 835 O O . GLU A 1 106 ? 0.543 -2.855 6.723 1.00 95.94 106 GLU A O 1
ATOM 840 N N . GLY A 1 107 ? -1.531 -3.312 7.428 1.00 96.75 107 GLY A N 1
ATOM 841 C CA . GLY A 1 107 ? -2.137 -3.231 6.098 1.00 96.75 107 GLY A CA 1
ATOM 842 C C . GLY A 1 107 ? -1.966 -1.851 5.455 1.00 96.75 107 GLY A C 1
ATOM 843 O O . GLY A 1 107 ? -1.519 -1.743 4.314 1.00 96.75 107 GLY A O 1
ATOM 844 N N . VAL A 1 108 ? -2.247 -0.780 6.203 1.00 97.25 108 VAL A N 1
ATOM 845 C CA . VAL A 1 108 ? -2.080 0.603 5.724 1.00 97.25 108 VAL A CA 1
ATOM 846 C C . VAL A 1 108 ? -0.622 0.902 5.370 1.00 97.25 108 VAL A C 1
ATOM 848 O O . VAL A 1 108 ? -0.356 1.550 4.357 1.00 97.25 108 VAL A O 1
ATOM 851 N N . THR A 1 109 ? 0.342 0.431 6.167 1.00 96.94 109 THR A N 1
ATOM 852 C CA . THR A 1 109 ? 1.759 0.674 5.868 1.00 96.94 109 THR A CA 1
ATOM 853 C C . THR A 1 109 ? 2.280 -0.157 4.708 1.00 96.94 109 THR A C 1
ATOM 855 O O . THR A 1 109 ? 3.113 0.352 3.962 1.00 96.94 109 THR A O 1
ATOM 858 N N . LEU A 1 110 ? 1.784 -1.381 4.510 1.00 97.25 110 LEU A N 1
ATOM 859 C CA . LEU A 1 110 ? 2.072 -2.175 3.313 1.00 97.25 110 LEU A CA 1
ATOM 860 C C . LEU A 1 110 ? 1.546 -1.475 2.055 1.00 97.25 110 LEU A C 1
ATOM 862 O O . LEU A 1 110 ? 2.279 -1.353 1.079 1.00 97.25 110 LEU A O 1
ATOM 866 N N . LEU A 1 111 ? 0.334 -0.914 2.108 1.00 97.94 111 LEU A N 1
ATOM 867 C CA . LEU A 1 111 ? -0.225 -0.161 0.984 1.00 97.94 111 LEU A CA 1
ATOM 868 C C . LEU A 1 111 ? 0.630 1.073 0.653 1.00 97.94 111 LEU A C 1
ATOM 870 O O . LEU A 1 111 ? 0.954 1.320 -0.507 1.00 97.94 111 LEU A O 1
ATOM 874 N N . ALA A 1 112 ? 1.053 1.826 1.672 1.00 97.06 112 ALA A N 1
ATOM 875 C CA . ALA A 1 112 ? 1.950 2.964 1.483 1.00 97.06 112 ALA A CA 1
ATOM 876 C C . ALA A 1 112 ? 3.323 2.547 0.926 1.00 97.06 112 ALA A C 1
ATOM 878 O O . ALA A 1 112 ? 3.884 3.231 0.067 1.00 97.06 112 ALA A O 1
ATOM 879 N N . TYR A 1 113 ? 3.844 1.408 1.388 1.00 96.25 113 TYR A N 1
ATOM 880 C CA . TYR A 1 113 ? 5.091 0.825 0.905 1.00 96.25 113 TYR A CA 1
ATOM 881 C C . TYR A 1 113 ? 5.007 0.468 -0.584 1.00 96.25 113 TYR A C 1
ATOM 883 O O . TYR A 1 113 ? 5.914 0.821 -1.334 1.00 96.25 113 TYR A O 1
ATOM 891 N N . ASP A 1 114 ? 3.914 -0.152 -1.030 1.00 97.00 114 ASP A N 1
ATOM 892 C CA . ASP A 1 114 ? 3.704 -0.493 -2.439 1.00 97.00 114 ASP A CA 1
ATOM 893 C C . ASP A 1 114 ? 3.580 0.743 -3.334 1.00 97.00 114 ASP A C 1
ATOM 895 O O . ASP A 1 114 ? 4.164 0.776 -4.418 1.00 97.00 114 ASP A O 1
ATOM 899 N N . VAL A 1 115 ? 2.883 1.794 -2.881 1.00 96.88 115 VAL A N 1
ATOM 900 C CA . VAL A 1 115 ? 2.820 3.074 -3.612 1.00 96.88 115 VAL A CA 1
ATOM 901 C C . VAL A 1 115 ? 4.225 3.663 -3.779 1.00 96.88 115 VAL A C 1
ATOM 903 O O . VAL A 1 115 ? 4.614 4.056 -4.881 1.00 96.88 115 VAL A O 1
ATOM 906 N N . ALA A 1 116 ? 5.006 3.709 -2.698 1.00 95.25 116 ALA A N 1
ATOM 907 C CA . ALA A 1 116 ? 6.378 4.210 -2.713 1.00 95.25 116 ALA A CA 1
ATOM 908 C C . ALA A 1 116 ? 7.301 3.361 -3.607 1.00 95.25 116 ALA A C 1
ATOM 910 O O . ALA A 1 116 ? 8.115 3.899 -4.370 1.00 95.25 116 ALA A O 1
ATOM 911 N N . TRP A 1 117 ? 7.151 2.036 -3.545 1.00 94.12 117 TRP A N 1
ATOM 912 C CA . TRP A 1 117 ? 7.838 1.093 -4.418 1.00 94.12 117 TRP A CA 1
ATOM 913 C C . TRP A 1 117 ? 7.505 1.372 -5.884 1.00 94.12 117 TRP A C 1
ATOM 915 O O . TRP A 1 117 ? 8.421 1.489 -6.705 1.00 94.12 117 TRP A O 1
ATOM 925 N N . LEU A 1 118 ? 6.224 1.576 -6.208 1.00 94.56 118 LEU A N 1
ATOM 926 C CA . LEU A 1 118 ? 5.793 1.808 -7.581 1.00 94.56 118 LEU A CA 1
ATOM 927 C C . LEU A 1 118 ? 6.390 3.109 -8.102 1.00 94.56 118 LEU A C 1
ATOM 929 O O . LEU A 1 118 ? 7.029 3.090 -9.150 1.00 94.56 118 LEU A O 1
ATOM 933 N N . CYS A 1 119 ? 6.305 4.198 -7.336 1.00 92.38 119 CYS A N 1
ATOM 934 C CA . CYS A 1 119 ? 6.971 5.455 -7.676 1.00 92.38 119 CYS A CA 1
ATOM 935 C C . CYS A 1 119 ? 8.456 5.247 -8.005 1.00 92.38 119 CYS A C 1
ATOM 937 O O . CYS A 1 119 ? 8.914 5.680 -9.061 1.00 92.38 119 CYS A O 1
ATOM 939 N N . CYS A 1 120 ? 9.196 4.509 -7.171 1.00 89.81 120 CYS A N 1
ATOM 940 C CA . CYS A 1 120 ? 10.613 4.238 -7.424 1.00 89.81 120 CYS A CA 1
ATOM 941 C C . CYS A 1 120 ? 10.857 3.397 -8.676 1.00 89.81 120 CYS A C 1
ATOM 943 O O . CYS A 1 120 ? 11.754 3.726 -9.450 1.00 89.81 120 CYS A O 1
ATOM 945 N N . SER A 1 121 ? 10.073 2.336 -8.885 1.00 90.00 121 SER A N 1
ATOM 946 C CA . SER A 1 121 ? 10.169 1.501 -10.091 1.00 90.00 121 SER A CA 1
ATOM 947 C C . SER A 1 121 ? 9.863 2.295 -11.366 1.00 90.00 121 SER A C 1
ATOM 949 O O . SER A 1 121 ? 10.333 1.966 -12.443 1.00 90.00 121 SER A O 1
ATOM 951 N N . GLN A 1 122 ? 9.115 3.388 -11.261 1.00 90.50 122 GLN A N 1
ATOM 952 C CA . GLN A 1 122 ? 8.790 4.242 -12.400 1.00 90.50 122 GLN A CA 1
ATOM 953 C C . GLN A 1 122 ? 9.689 5.487 -12.485 1.00 90.50 122 GLN A C 1
ATOM 955 O O . GLN A 1 122 ? 9.447 6.382 -13.294 1.00 90.50 122 GLN A O 1
ATOM 960 N N . GLY A 1 123 ? 10.735 5.558 -11.652 1.00 86.38 123 GLY A N 1
ATOM 961 C CA . GLY A 1 123 ? 11.678 6.676 -11.610 1.00 86.38 123 GLY A CA 1
ATOM 962 C C . GLY A 1 123 ? 11.088 7.982 -11.060 1.00 86.38 123 GLY A C 1
ATOM 963 O O . GLY A 1 123 ? 11.674 9.049 -11.224 1.00 86.38 123 GLY A O 1
ATOM 964 N N . VAL A 1 124 ? 9.934 7.924 -10.399 1.00 88.81 124 VAL A N 1
ATOM 965 C CA . VAL A 1 124 ? 9.273 9.082 -9.794 1.00 88.81 124 VAL A CA 1
ATOM 966 C C . VAL A 1 124 ? 9.792 9.274 -8.372 1.00 88.81 124 VAL A C 1
ATOM 968 O O . VAL A 1 124 ? 9.622 8.416 -7.504 1.00 88.81 124 VAL A O 1
ATOM 971 N N . SER A 1 125 ? 10.417 10.425 -8.121 1.00 87.00 125 SER A N 1
ATOM 972 C CA . SER A 1 125 ? 10.812 10.818 -6.767 1.00 87.00 125 SER A CA 1
ATOM 973 C C . SER A 1 125 ? 9.580 11.194 -5.949 1.00 87.00 125 SER A C 1
ATOM 975 O O . SER A 1 125 ? 8.761 12.008 -6.382 1.00 87.00 125 SER A O 1
ATOM 977 N N . PHE A 1 126 ? 9.453 10.620 -4.755 1.00 86.94 126 PHE A N 1
ATOM 978 C CA . PHE A 1 126 ? 8.349 10.917 -3.847 1.00 86.94 126 PHE A CA 1
ATOM 979 C C . PHE A 1 126 ? 8.771 11.672 -2.576 1.00 86.94 126 PHE A C 1
ATOM 981 O O . PHE A 1 126 ? 7.889 12.187 -1.896 1.00 86.94 126 PHE A O 1
ATOM 988 N N . GLY A 1 127 ? 10.074 11.846 -2.322 1.00 86.81 127 GLY A N 1
ATOM 989 C CA . GLY A 1 127 ? 10.614 12.517 -1.131 1.00 86.81 127 GLY A CA 1
ATOM 990 C C . GLY A 1 127 ? 11.855 11.804 -0.585 1.00 86.81 127 GLY A C 1
ATOM 991 O O . GLY A 1 127 ? 12.558 11.121 -1.339 1.00 86.81 127 GLY A O 1
ATOM 992 N N . ASP A 1 128 ? 12.114 11.939 0.717 1.00 88.62 128 ASP A N 1
ATOM 993 C CA . ASP A 1 128 ? 13.150 11.179 1.420 1.00 88.62 128 ASP A CA 1
ATOM 994 C C . ASP A 1 128 ? 12.648 9.769 1.776 1.00 88.62 128 ASP A C 1
ATOM 996 O O . ASP A 1 128 ? 11.664 9.569 2.484 1.00 88.62 128 ASP A O 1
ATOM 1000 N N . ARG A 1 129 ? 13.393 8.757 1.324 1.00 86.94 129 ARG A N 1
ATOM 1001 C CA . ARG A 1 129 ? 13.126 7.332 1.568 1.00 86.94 129 ARG A CA 1
ATOM 1002 C C . ARG A 1 129 ? 13.220 6.921 3.043 1.00 86.94 129 ARG A C 1
ATOM 1004 O O . ARG A 1 129 ? 12.723 5.854 3.406 1.00 86.94 129 ARG A O 1
ATOM 1011 N N . ASN A 1 130 ? 13.873 7.727 3.880 1.00 87.81 130 ASN A N 1
ATOM 1012 C CA . ASN A 1 130 ? 13.980 7.499 5.324 1.00 87.81 130 ASN A CA 1
ATOM 1013 C C . ASN A 1 130 ? 12.919 8.263 6.133 1.00 87.81 130 ASN A C 1
ATOM 1015 O O . ASN A 1 130 ? 12.743 7.983 7.327 1.00 87.81 130 ASN A O 1
ATOM 1019 N N . CYS A 1 131 ? 12.214 9.194 5.486 1.00 91.19 131 CYS A N 1
ATOM 1020 C CA . CYS A 1 131 ? 11.146 9.992 6.061 1.00 91.19 131 CYS A CA 1
ATOM 1021 C C . CYS A 1 131 ? 9.816 9.225 5.943 1.00 91.19 131 CYS A C 1
ATOM 1023 O O . CYS A 1 131 ? 9.314 9.011 4.838 1.00 91.19 131 CYS A O 1
ATOM 1025 N N . PRO A 1 132 ? 9.233 8.746 7.056 1.00 92.06 132 PRO A N 1
ATOM 1026 C CA . PRO A 1 132 ? 7.996 7.974 7.002 1.00 92.06 132 PRO A CA 1
ATOM 1027 C C . PRO A 1 132 ? 6.802 8.816 6.531 1.00 92.06 132 PRO A C 1
ATOM 1029 O O . PRO A 1 132 ? 5.897 8.270 5.908 1.00 92.06 132 PRO A O 1
ATOM 1032 N N . GLU A 1 133 ? 6.813 10.130 6.759 1.00 93.00 133 GLU A N 1
ATOM 1033 C CA . GLU A 1 133 ? 5.763 11.046 6.305 1.00 93.00 133 GLU A CA 1
ATOM 1034 C C . GLU A 1 133 ? 5.672 11.079 4.774 1.00 93.00 133 GLU A C 1
ATOM 1036 O O . GLU A 1 133 ? 4.578 10.967 4.222 1.00 93.00 133 GLU A O 1
ATOM 1041 N N . ASP A 1 134 ? 6.815 11.126 4.083 1.00 93.62 134 ASP A N 1
ATOM 1042 C CA . ASP A 1 134 ? 6.866 11.091 2.616 1.00 93.62 134 ASP A CA 1
ATOM 1043 C C . ASP A 1 134 ? 6.345 9.760 2.055 1.00 93.62 134 ASP A C 1
ATOM 1045 O O . ASP A 1 134 ? 5.731 9.727 0.987 1.00 93.62 134 ASP A O 1
ATOM 1049 N N . ILE A 1 135 ? 6.539 8.659 2.788 1.00 94.25 135 ILE A N 1
ATOM 1050 C CA . ILE A 1 135 ? 6.027 7.333 2.415 1.00 94.25 135 ILE A CA 1
ATOM 1051 C C . ILE A 1 135 ? 4.506 7.261 2.625 1.00 94.25 135 ILE A C 1
ATOM 1053 O O . ILE A 1 135 ? 3.787 6.782 1.748 1.00 94.25 135 ILE A O 1
ATOM 1057 N N . TRP A 1 136 ? 3.995 7.751 3.761 1.00 94.00 136 TRP A N 1
ATOM 1058 C CA . TRP A 1 136 ? 2.566 7.701 4.100 1.00 94.00 136 TRP A CA 1
ATOM 1059 C C . TRP A 1 136 ? 1.691 8.648 3.272 1.00 94.00 136 TRP A C 1
ATOM 1061 O O . TRP A 1 136 ? 0.478 8.440 3.204 1.00 94.00 136 TRP A O 1
ATOM 1071 N N . ASN A 1 137 ? 2.279 9.637 2.592 1.00 93.75 137 ASN A N 1
ATOM 1072 C CA . ASN A 1 137 ? 1.595 10.550 1.670 1.00 93.75 137 ASN A CA 1
ATOM 1073 C C . ASN A 1 137 ? 1.175 9.868 0.345 1.00 93.75 137 ASN A C 1
ATOM 1075 O O . ASN A 1 137 ? 1.460 10.346 -0.755 1.00 93.75 137 ASN A O 1
ATOM 1079 N N . MET A 1 138 ? 0.441 8.752 0.440 1.00 95.88 138 MET A N 1
ATOM 1080 C CA . MET A 1 138 ? 0.019 7.895 -0.677 1.00 95.88 138 MET A CA 1
ATOM 1081 C C . MET A 1 138 ? -0.680 8.669 -1.795 1.00 95.88 138 MET A C 1
ATOM 1083 O O . MET A 1 138 ? -0.363 8.476 -2.965 1.00 95.88 138 MET A O 1
ATOM 1087 N N . GLY A 1 139 ? -1.602 9.572 -1.448 1.00 93.62 139 GLY A N 1
ATOM 1088 C CA . GLY A 1 139 ? -2.337 10.371 -2.430 1.00 93.62 139 GLY A CA 1
ATOM 1089 C C . GLY A 1 139 ? -1.427 11.299 -3.237 1.00 93.62 139 GLY A C 1
ATOM 1090 O O . GLY A 1 139 ? -1.528 11.353 -4.461 1.00 93.62 139 GLY A O 1
ATOM 1091 N N . GLN A 1 140 ? -0.482 11.975 -2.574 1.00 93.31 140 GLN A N 1
ATOM 1092 C CA . GLN A 1 140 ? 0.491 12.834 -3.251 1.00 93.31 140 GLN A CA 1
ATOM 1093 C C . GLN A 1 140 ? 1.442 12.010 -4.127 1.00 93.31 140 GLN A C 1
ATOM 1095 O O . GLN A 1 140 ? 1.787 12.429 -5.231 1.00 93.31 140 GLN A O 1
ATOM 1100 N N . ASN A 1 141 ? 1.837 10.827 -3.661 1.00 94.75 141 ASN A N 1
ATOM 1101 C CA . ASN A 1 141 ? 2.726 9.928 -4.390 1.00 94.75 141 ASN A CA 1
ATOM 1102 C C . ASN A 1 141 ? 2.045 9.367 -5.646 1.00 94.75 141 ASN A C 1
ATOM 1104 O O . ASN A 1 141 ? 2.621 9.433 -6.731 1.00 94.75 141 ASN A O 1
ATOM 1108 N N . LEU A 1 142 ? 0.786 8.933 -5.536 1.00 94.50 142 LEU A N 1
ATOM 1109 C CA . LEU A 1 142 ? -0.033 8.533 -6.683 1.00 94.50 142 LEU A CA 1
ATOM 11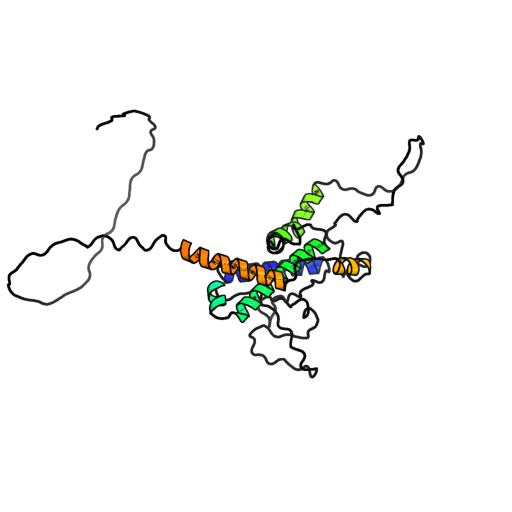10 C C . LEU A 1 142 ? -0.269 9.694 -7.652 1.00 94.50 142 LEU A C 1
ATOM 1112 O O . LEU A 1 142 ? -0.166 9.508 -8.862 1.00 94.50 142 LEU A O 1
ATOM 1116 N N . TRP A 1 143 ? -0.529 10.904 -7.150 1.00 93.12 143 TRP A N 1
ATOM 1117 C CA . TRP A 1 143 ? -0.668 12.085 -8.001 1.00 93.12 143 TRP A CA 1
ATOM 1118 C C . TRP A 1 143 ? 0.620 12.371 -8.786 1.00 93.12 143 TRP A C 1
ATOM 1120 O O . TRP A 1 143 ? 0.561 12.568 -10.000 1.00 93.12 143 TRP A O 1
ATOM 1130 N N . LYS A 1 144 ? 1.791 12.338 -8.129 1.00 90.25 144 LYS A N 1
ATOM 1131 C CA . LYS A 1 144 ? 3.101 12.512 -8.786 1.00 90.25 144 LYS A CA 1
ATOM 1132 C C . LYS A 1 144 ? 3.320 11.452 -9.868 1.00 90.25 144 LYS A C 1
ATOM 1134 O O . LYS A 1 144 ? 3.775 11.793 -10.958 1.00 90.25 144 LYS A O 1
ATOM 1139 N N . LEU A 1 145 ? 2.966 10.199 -9.576 1.00 90.50 145 LEU A N 1
ATOM 1140 C CA . LEU A 1 145 ? 3.108 9.069 -10.490 1.00 90.50 145 LEU A CA 1
ATOM 1141 C C . LEU A 1 145 ? 2.214 9.195 -11.731 1.00 90.50 145 LEU A C 1
ATOM 1143 O O . LEU A 1 145 ? 2.698 9.073 -12.854 1.00 90.50 145 LEU A O 1
ATOM 1147 N N . LEU A 1 146 ? 0.916 9.426 -11.528 1.00 89.81 146 LEU A N 1
ATOM 1148 C CA . LEU A 1 146 ? -0.095 9.327 -12.583 1.00 89.81 146 LEU A CA 1
ATOM 1149 C C . LEU A 1 146 ? -0.257 10.625 -13.380 1.00 89.81 146 LEU A C 1
ATOM 1151 O O . LEU A 1 146 ? -0.523 10.588 -14.579 1.00 89.81 146 LEU A O 1
ATOM 1155 N N . ILE A 1 147 ? -0.104 11.775 -12.720 1.00 86.00 147 ILE A N 1
ATOM 1156 C CA . ILE A 1 147 ? -0.428 13.091 -13.287 1.00 86.00 147 ILE A CA 1
ATOM 1157 C C . ILE A 1 147 ? 0.824 13.966 -13.346 1.00 86.00 147 ILE A C 1
ATOM 1159 O O . ILE A 1 147 ? 1.166 14.505 -14.401 1.00 86.00 147 ILE A O 1
ATOM 1163 N N . GLY A 1 148 ? 1.528 14.087 -12.217 1.00 73.69 148 GLY A N 1
ATOM 1164 C CA . GLY A 1 148 ? 2.657 14.997 -12.053 1.00 73.69 148 GLY A CA 1
ATOM 1165 C C . GLY A 1 148 ? 3.775 14.738 -13.060 1.00 73.69 148 GLY A C 1
ATOM 1166 O O . GLY A 1 148 ? 4.243 15.678 -13.702 1.00 73.69 148 GLY A O 1
ATOM 1167 N N . TYR A 1 149 ? 4.162 13.477 -13.265 1.00 67.62 149 TYR A N 1
ATOM 1168 C CA . TYR A 1 149 ? 5.220 13.118 -14.211 1.00 67.62 149 TYR A CA 1
ATOM 1169 C C . TYR A 1 149 ? 4.882 13.515 -15.663 1.00 67.62 149 TYR A C 1
ATOM 1171 O O . TYR A 1 149 ? 5.739 14.032 -16.382 1.00 67.62 149 TYR A O 1
ATOM 1179 N N . GLN A 1 150 ? 3.624 13.353 -16.087 1.00 63.47 150 GLN A N 1
ATOM 1180 C CA . GLN A 1 150 ? 3.190 13.709 -17.443 1.00 63.47 150 GLN A CA 1
ATOM 1181 C C . GLN A 1 150 ? 3.140 15.224 -17.664 1.00 63.47 150 GLN A C 1
ATOM 1183 O O . GLN A 1 150 ? 3.460 15.702 -18.753 1.00 63.47 150 GLN A O 1
ATOM 1188 N N . LEU A 1 151 ? 2.766 15.991 -16.635 1.00 59.19 151 LEU A N 1
ATOM 1189 C CA . LEU A 1 151 ? 2.699 17.447 -16.730 1.00 59.19 151 LEU A CA 1
ATOM 1190 C C . LEU A 1 151 ? 4.098 18.073 -16.838 1.00 59.19 151 LEU A C 1
ATOM 1192 O O . LEU A 1 151 ? 4.313 18.918 -17.701 1.00 59.19 151 LEU A O 1
ATOM 1196 N N . HIS A 1 152 ? 5.065 17.593 -16.046 1.00 55.59 152 HIS A N 1
ATOM 1197 C CA . HIS A 1 152 ? 6.455 18.069 -16.105 1.00 55.59 152 HIS A CA 1
ATOM 1198 C C . HIS A 1 152 ? 7.179 17.637 -17.390 1.00 55.59 152 HIS A C 1
ATOM 1200 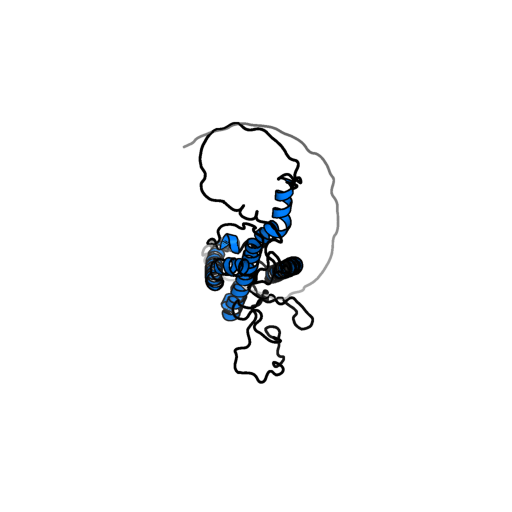O O . HIS A 1 152 ? 8.090 18.326 -17.844 1.00 55.59 152 HIS A O 1
ATOM 1206 N N . ARG A 1 153 ? 6.758 16.530 -18.021 1.00 54.22 153 ARG A N 1
ATOM 1207 C CA . ARG A 1 153 ? 7.252 16.135 -19.349 1.00 54.22 153 ARG A CA 1
ATOM 1208 C C . ARG A 1 153 ? 6.851 17.108 -20.450 1.00 54.22 153 ARG A C 1
ATOM 1210 O O . ARG A 1 153 ? 7.635 17.302 -21.362 1.00 54.22 153 ARG A O 1
ATOM 1217 N N . LYS A 1 154 ? 5.668 17.725 -20.380 1.00 49.88 154 LYS A N 1
ATOM 1218 C CA . LYS A 1 154 ? 5.221 18.690 -21.402 1.00 49.88 154 LYS A CA 1
ATOM 1219 C C . LYS A 1 154 ? 5.977 20.020 -21.346 1.00 49.88 154 LYS A C 1
ATOM 1221 O O . LYS A 1 154 ? 5.946 20.767 -22.315 1.00 49.88 154 LYS A O 1
ATOM 1226 N N . THR A 1 155 ? 6.647 20.315 -20.233 1.00 50.22 155 THR A N 1
ATOM 1227 C CA . THR A 1 155 ? 7.452 21.535 -20.059 1.00 50.22 155 THR A CA 1
ATOM 1228 C C . THR A 1 155 ? 8.900 21.362 -20.526 1.00 50.22 155 THR A C 1
ATOM 1230 O O . THR A 1 155 ? 9.606 22.350 -20.696 1.00 50.22 155 THR A O 1
ATOM 1233 N N . VAL A 1 156 ? 9.350 20.123 -20.751 1.00 50.81 156 VAL A N 1
ATOM 1234 C CA . VAL A 1 156 ? 10.667 19.820 -21.322 1.00 50.81 156 VAL A CA 1
ATOM 1235 C C . VAL A 1 156 ? 10.438 19.365 -22.757 1.00 50.81 156 VAL A C 1
ATOM 1237 O O . VAL A 1 156 ? 9.807 18.335 -22.971 1.00 50.81 156 VAL A O 1
ATOM 1240 N N . GLU A 1 157 ? 10.910 20.153 -23.722 1.00 40.28 157 GLU A N 1
ATOM 1241 C CA . GLU A 1 157 ? 10.754 19.899 -25.158 1.00 40.28 157 GLU A CA 1
ATOM 1242 C C . GLU A 1 157 ? 10.933 18.421 -25.558 1.00 40.28 157 GLU A C 1
ATOM 1244 O O . GLU A 1 157 ? 11.765 17.705 -24.982 1.00 40.28 157 GLU A O 1
ATOM 1249 N N . PRO A 1 158 ? 10.204 17.953 -26.588 1.00 44.59 158 PRO A N 1
ATOM 1250 C CA . PRO A 1 158 ? 10.393 16.617 -27.115 1.00 44.59 158 PRO A CA 1
ATOM 1251 C C . PRO A 1 158 ? 11.766 16.542 -27.790 1.00 44.59 158 PRO A C 1
ATOM 1253 O O . PRO A 1 158 ? 11.942 16.960 -28.930 1.00 44.59 158 PRO A O 1
ATOM 1256 N N . THR A 1 159 ? 12.755 15.970 -27.103 1.00 45.53 159 THR A N 1
ATOM 1257 C CA . THR A 1 159 ? 13.985 15.511 -27.752 1.00 45.53 159 THR A CA 1
ATOM 1258 C C . THR A 1 159 ? 13.637 14.294 -28.605 1.00 45.53 159 THR A C 1
ATOM 1260 O O . THR A 1 159 ? 13.738 13.148 -28.166 1.00 45.53 159 THR A O 1
ATOM 1263 N N . PHE A 1 160 ? 13.168 14.541 -29.824 1.00 44.44 160 PHE A N 1
ATOM 1264 C CA . PHE A 1 160 ? 13.216 13.538 -30.874 1.00 44.44 160 PHE A CA 1
ATOM 1265 C C . PHE A 1 160 ? 14.692 13.205 -31.147 1.00 44.44 160 PHE A C 1
ATOM 1267 O O . PHE A 1 160 ? 15.504 14.126 -31.265 1.00 44.44 160 PHE A O 1
ATOM 1274 N N . PRO A 1 161 ? 15.080 11.924 -31.259 1.00 47.69 161 PRO A N 1
ATOM 1275 C CA . PRO A 1 161 ? 16.380 11.581 -31.805 1.00 47.69 161 PRO A CA 1
ATOM 1276 C C . PRO A 1 161 ? 16.332 11.826 -33.317 1.00 47.69 161 PRO A C 1
ATOM 1278 O O . PRO A 1 161 ? 15.731 11.056 -34.064 1.00 47.69 161 PRO A O 1
ATOM 1281 N N . THR A 1 162 ? 16.930 12.923 -33.775 1.00 34.69 162 THR A N 1
ATOM 1282 C CA . THR A 1 162 ? 17.138 13.176 -35.205 1.00 34.69 162 THR A CA 1
ATOM 1283 C C . THR A 1 162 ? 18.075 12.099 -35.765 1.00 34.69 162 THR A C 1
ATOM 1285 O O . THR A 1 162 ? 19.183 11.945 -35.243 1.00 34.69 162 THR A O 1
ATOM 1288 N N . PRO A 1 163 ? 17.698 11.338 -36.809 1.00 42.72 163 PRO A N 1
ATOM 1289 C CA . PRO A 1 163 ? 18.619 10.404 -37.437 1.00 42.72 163 PRO A CA 1
ATOM 1290 C C . PRO A 1 163 ? 19.672 11.169 -38.248 1.00 42.72 163 PRO A C 1
ATOM 1292 O O . PRO A 1 163 ? 19.340 12.003 -39.084 1.00 42.72 163 PRO A O 1
ATOM 1295 N N . LEU A 1 164 ? 20.934 10.853 -37.961 1.00 45.72 164 LEU A N 1
ATOM 1296 C CA . LEU A 1 164 ? 22.147 10.959 -38.780 1.00 45.72 164 LEU A CA 1
ATOM 1297 C C . LEU A 1 164 ? 22.041 11.734 -40.111 1.00 45.72 164 LEU A C 1
ATOM 1299 O O . LEU A 1 164 ? 21.480 11.250 -41.092 1.00 45.72 164 LEU A O 1
ATOM 1303 N N . THR A 1 165 ? 22.765 12.851 -40.218 1.00 36.81 165 THR A N 1
ATOM 1304 C CA . THR A 1 165 ? 23.417 13.242 -41.478 1.00 36.81 165 THR A CA 1
ATOM 1305 C C . THR A 1 165 ? 24.788 13.855 -41.183 1.00 36.81 165 THR A C 1
ATOM 1307 O O . THR A 1 165 ? 24.976 14.593 -40.221 1.00 36.81 165 THR A O 1
ATOM 1310 N N . SER A 1 166 ? 25.754 13.419 -41.982 1.00 39.78 166 SER A N 1
ATOM 1311 C CA . SER A 1 166 ? 27.204 13.524 -41.836 1.00 39.78 166 SER A CA 1
ATOM 1312 C C . SER A 1 166 ? 27.785 14.918 -42.126 1.00 39.78 166 SER A C 1
ATOM 1314 O O . SER A 1 166 ? 27.238 15.659 -42.938 1.00 39.78 166 SER A O 1
ATOM 1316 N N . LEU A 1 167 ? 28.987 15.138 -41.574 1.00 35.50 167 LEU A N 1
ATOM 1317 C CA . LEU A 1 167 ? 30.195 15.638 -42.258 1.00 35.50 167 LEU A CA 1
ATOM 1318 C C . LEU A 1 167 ? 30.743 17.014 -41.830 1.00 35.50 167 LEU A C 1
ATOM 1320 O O . LEU A 1 167 ? 30.265 18.057 -42.253 1.00 35.50 167 LEU A O 1
ATOM 1324 N N . GLY A 1 168 ? 31.882 16.953 -41.127 1.00 33.41 168 GLY A N 1
ATOM 1325 C CA . GLY A 1 168 ? 33.007 17.883 -41.272 1.00 33.41 168 GLY A CA 1
ATOM 1326 C C . GLY A 1 168 ? 32.944 19.185 -40.473 1.00 33.41 168 GLY A C 1
ATOM 1327 O O . GLY A 1 168 ? 32.181 20.087 -40.791 1.00 33.41 168 GLY A O 1
ATOM 1328 N N . THR A 1 169 ? 33.852 19.362 -39.512 1.00 30.97 169 THR A N 1
ATOM 1329 C CA . THR A 1 169 ? 35.062 20.199 -39.676 1.00 30.97 169 THR A CA 1
ATOM 1330 C C . THR A 1 169 ? 35.812 20.256 -38.343 1.00 30.97 169 THR A C 1
ATOM 1332 O O . THR A 1 169 ? 35.255 20.519 -37.283 1.00 30.97 169 THR A O 1
ATOM 1335 N N . THR A 1 170 ? 37.101 19.958 -38.421 1.00 38.25 170 THR A N 1
ATOM 1336 C CA . THR A 1 170 ? 38.106 19.989 -37.360 1.00 38.25 170 THR A CA 1
ATOM 1337 C C . THR A 1 170 ? 38.369 21.408 -36.852 1.00 38.25 170 THR A C 1
ATOM 1339 O O . THR A 1 170 ? 38.564 22.303 -37.668 1.00 38.25 170 THR A O 1
ATOM 1342 N N . THR A 1 171 ? 38.495 21.605 -35.537 1.00 32.31 171 THR A N 1
ATOM 1343 C CA . THR A 1 171 ? 39.598 22.359 -34.899 1.00 32.31 171 THR A CA 1
ATOM 1344 C C . THR A 1 171 ? 39.541 22.217 -33.371 1.00 32.31 171 THR A C 1
ATOM 1346 O O . THR A 1 171 ? 38.490 22.181 -32.748 1.00 32.31 171 THR A O 1
ATOM 1349 N N . SER A 1 172 ? 40.729 22.048 -32.808 1.00 35.19 172 SER A N 1
ATOM 1350 C CA . SER A 1 172 ? 41.129 21.573 -31.481 1.00 35.19 172 SER A CA 1
ATOM 1351 C C . SER A 1 172 ? 40.934 22.542 -30.304 1.00 35.19 172 SER A C 1
ATOM 1353 O O . SER A 1 172 ? 41.256 23.720 -30.458 1.00 35.19 172 SER A O 1
ATOM 1355 N N . ARG A 1 173 ? 40.628 22.008 -29.103 1.00 32.34 173 ARG A N 1
ATOM 1356 C CA . ARG A 1 173 ? 41.401 22.229 -27.850 1.00 32.34 173 ARG A CA 1
ATOM 1357 C C . ARG A 1 173 ? 40.929 21.339 -26.675 1.00 32.34 173 ARG A C 1
ATOM 1359 O O . ARG A 1 173 ? 39.869 21.556 -26.113 1.00 32.34 173 ARG A O 1
ATOM 1366 N N . GLU A 1 174 ? 41.759 20.326 -26.410 1.00 31.55 174 GLU A N 1
ATOM 1367 C CA . GLU A 1 174 ? 42.242 19.766 -25.126 1.00 31.55 174 GLU A CA 1
ATOM 1368 C C . GLU A 1 174 ? 41.302 19.447 -23.936 1.00 31.55 174 GLU A C 1
ATOM 1370 O O . GLU A 1 174 ? 40.736 20.337 -23.316 1.00 31.55 174 GLU A O 1
ATOM 1375 N N . ALA A 1 175 ? 41.334 18.146 -23.578 1.00 32.28 175 ALA A N 1
ATOM 1376 C CA . ALA A 1 175 ? 41.245 17.494 -22.254 1.00 32.28 175 ALA A CA 1
ATOM 1377 C C . ALA A 1 175 ? 40.006 17.790 -21.377 1.00 32.28 175 ALA A C 1
ATOM 1379 O O . ALA A 1 175 ? 39.822 18.888 -20.877 1.00 32.28 175 ALA A O 1
ATOM 1380 N N . ASP A 1 176 ? 39.127 16.823 -21.108 1.00 28.19 176 ASP A N 1
ATOM 1381 C CA . ASP A 1 176 ? 39.441 15.683 -20.239 1.00 28.19 176 ASP A CA 1
ATOM 1382 C C . ASP A 1 176 ? 38.638 14.429 -20.642 1.00 28.19 176 ASP A C 1
ATOM 1384 O O . ASP A 1 176 ? 37.406 14.432 -20.697 1.00 28.19 176 ASP A O 1
ATOM 1388 N N . ALA A 1 177 ? 39.351 13.349 -20.958 1.00 39.19 177 ALA A N 1
ATOM 1389 C CA . ALA A 1 177 ? 38.772 12.039 -21.212 1.00 39.19 177 ALA A CA 1
ATOM 1390 C C . ALA A 1 177 ? 38.709 11.282 -19.880 1.00 39.19 177 ALA A C 1
ATOM 1392 O O . ALA A 1 177 ? 39.642 10.574 -19.510 1.00 39.19 177 ALA A O 1
ATOM 1393 N N . GLY A 1 178 ? 37.590 11.432 -19.174 1.00 27.86 178 GLY A N 1
ATOM 1394 C CA . GLY A 1 178 ? 37.321 10.750 -17.914 1.00 27.86 178 GLY A CA 1
ATOM 1395 C C . GLY A 1 178 ? 35.957 10.072 -17.918 1.00 27.86 178 GLY A C 1
ATOM 1396 O O . GLY A 1 178 ? 34.970 10.677 -17.529 1.00 27.86 178 GLY A O 1
ATOM 1397 N N . SER A 1 179 ? 35.948 8.789 -18.289 1.00 30.55 179 SER A N 1
ATOM 1398 C CA . SER A 1 179 ? 34.894 7.803 -18.006 1.00 30.55 179 SER A CA 1
ATOM 1399 C C . SER A 1 179 ? 33.537 8.013 -18.692 1.00 30.55 179 SER A C 1
ATOM 1401 O O . SER A 1 179 ? 32.794 8.944 -18.406 1.00 30.55 179 SER A O 1
ATOM 1403 N N . GLY A 1 180 ? 33.171 7.066 -19.561 1.00 31.66 180 GLY A N 1
ATOM 1404 C CA . GLY A 1 180 ? 31.849 6.992 -20.174 1.00 31.66 180 GLY A CA 1
ATOM 1405 C C . GLY A 1 180 ? 30.738 6.908 -19.127 1.00 31.66 180 GLY A C 1
ATOM 1406 O O . GLY A 1 180 ? 30.438 5.832 -18.617 1.00 31.66 180 GLY A O 1
ATOM 1407 N N . ASP A 1 181 ? 30.098 8.038 -18.837 1.00 33.88 181 ASP A N 1
ATOM 1408 C CA . ASP A 1 181 ? 28.789 8.062 -18.190 1.00 33.88 181 ASP A CA 1
ATOM 1409 C C . ASP A 1 181 ? 27.780 7.687 -19.283 1.00 33.88 181 ASP A C 1
ATOM 1411 O O . ASP A 1 181 ? 27.211 8.537 -19.971 1.00 33.88 181 ASP A O 1
ATOM 1415 N N . LEU A 1 182 ? 27.649 6.373 -19.517 1.00 39.78 182 LEU A N 1
ATOM 1416 C CA . LEU A 1 182 ? 26.493 5.772 -20.175 1.00 39.78 182 LEU A CA 1
ATOM 1417 C C . LEU A 1 182 ? 25.269 6.480 -19.610 1.00 39.78 182 LEU A C 1
ATOM 1419 O O . LEU A 1 182 ? 24.989 6.350 -18.419 1.00 39.78 182 LEU A O 1
ATOM 1423 N N . ALA A 1 183 ? 24.627 7.292 -20.451 1.00 42.53 183 ALA A N 1
ATOM 1424 C CA . ALA A 1 183 ? 23.534 8.172 -20.084 1.00 42.53 183 ALA A CA 1
ATOM 1425 C C . ALA A 1 183 ? 22.595 7.447 -19.118 1.00 42.53 183 ALA A C 1
ATOM 1427 O O . ALA A 1 183 ? 21.876 6.530 -19.522 1.00 42.53 183 ALA A O 1
ATOM 1428 N N . LYS A 1 184 ? 22.649 7.822 -17.831 1.00 42.59 184 LYS A N 1
ATOM 1429 C CA . LYS A 1 184 ? 21.786 7.238 -16.803 1.00 42.59 184 LYS A CA 1
ATOM 1430 C C . LYS A 1 184 ? 20.359 7.330 -17.342 1.00 42.59 184 LYS A C 1
ATOM 1432 O O . LYS A 1 184 ? 19.944 8.445 -17.677 1.00 42.59 184 LYS A O 1
ATOM 1437 N N . PRO A 1 185 ? 19.640 6.205 -17.512 1.00 50.28 185 PRO A N 1
ATOM 1438 C CA . PRO A 1 185 ? 18.359 6.216 -18.195 1.00 50.28 185 PRO A CA 1
ATOM 1439 C C . PRO A 1 185 ? 17.460 7.236 -17.506 1.00 50.28 185 PRO A C 1
ATOM 1441 O O . PRO A 1 185 ? 17.202 7.154 -16.304 1.00 50.28 185 PRO A O 1
ATOM 1444 N N . LYS A 1 186 ? 17.055 8.258 -18.268 1.00 59.00 186 LYS A N 1
ATOM 1445 C CA . LYS A 1 186 ? 16.175 9.322 -17.789 1.00 59.00 186 LYS A CA 1
ATOM 1446 C C . LYS A 1 186 ? 14.932 8.637 -17.241 1.00 59.00 186 LYS A C 1
ATOM 1448 O O . LYS A 1 186 ? 14.236 7.967 -18.001 1.00 59.00 186 LYS A O 1
ATOM 1453 N N . ALA A 1 187 ? 14.695 8.786 -15.937 1.00 59.81 187 ALA A N 1
ATOM 1454 C CA . ALA A 1 187 ? 13.539 8.234 -15.242 1.00 59.81 187 ALA A CA 1
ATOM 1455 C C . ALA A 1 187 ? 12.286 8.408 -16.104 1.00 59.81 187 ALA A C 1
ATOM 1457 O O . ALA A 1 187 ? 11.882 9.541 -16.378 1.00 59.81 187 ALA A O 1
ATOM 1458 N N . MET A 1 188 ? 11.740 7.298 -16.597 1.00 70.62 188 MET A N 1
ATOM 1459 C CA . MET A 1 188 ? 10.600 7.264 -17.500 1.00 70.62 188 MET A CA 1
ATOM 1460 C C . MET A 1 188 ? 9.542 6.348 -16.911 1.00 70.62 188 MET A C 1
ATOM 1462 O O . MET A 1 188 ? 9.824 5.198 -16.591 1.00 70.62 188 MET A O 1
ATOM 1466 N N . LEU A 1 189 ? 8.320 6.861 -16.780 1.00 79.75 189 LEU A N 1
ATOM 1467 C CA . LEU A 1 189 ? 7.167 6.020 -16.487 1.00 79.75 189 LEU A CA 1
ATOM 1468 C C . LEU A 1 189 ? 7.084 4.906 -17.543 1.00 79.75 189 LEU A C 1
ATOM 1470 O O . LEU A 1 189 ? 7.179 5.185 -18.738 1.00 79.75 189 LEU A O 1
ATOM 1474 N N . GLY A 1 190 ? 6.934 3.664 -17.099 1.00 77.19 190 GLY A N 1
ATOM 1475 C CA . GLY A 1 190 ? 7.003 2.468 -17.935 1.00 77.19 190 GLY A CA 1
ATOM 1476 C C . GLY A 1 190 ? 8.422 1.947 -18.173 1.00 77.19 190 GLY A C 1
ATOM 1477 O O . GLY A 1 190 ? 8.586 1.045 -18.986 1.00 77.19 190 GLY A O 1
ATOM 1478 N N . HIS A 1 191 ? 9.448 2.496 -17.505 1.00 80.75 191 HIS A N 1
ATOM 1479 C CA . HIS A 1 191 ? 10.815 1.992 -17.637 1.00 80.75 191 HIS A CA 1
ATOM 1480 C C . HIS A 1 191 ? 10.917 0.574 -17.087 1.00 80.75 191 HIS A C 1
ATOM 1482 O O . HIS A 1 191 ? 11.193 -0.326 -17.860 1.00 80.75 191 HIS A O 1
ATOM 1488 N N . TRP A 1 192 ? 10.643 0.341 -15.803 1.00 88.31 192 TRP A N 1
ATOM 1489 C CA . TRP A 1 192 ? 10.664 -1.010 -15.243 1.00 88.31 192 TRP A CA 1
ATOM 1490 C C . TRP A 1 192 ? 9.296 -1.685 -15.351 1.00 88.31 192 TRP A C 1
ATOM 1492 O O . TRP A 1 192 ? 8.291 -1.132 -14.896 1.00 88.31 192 TRP A O 1
ATOM 1502 N N . SER A 1 193 ? 9.269 -2.903 -15.897 1.00 90.38 193 SER A N 1
ATOM 1503 C CA . SER A 1 193 ? 8.055 -3.715 -16.025 1.00 90.38 193 SER A CA 1
ATOM 1504 C C . SER A 1 193 ? 8.373 -5.211 -15.959 1.00 90.38 193 SER A C 1
ATOM 1506 O O . SER A 1 193 ? 9.465 -5.643 -16.312 1.00 90.38 193 SER A O 1
ATOM 1508 N N . HIS A 1 194 ? 7.425 -6.031 -15.507 1.00 91.06 194 HIS A N 1
ATOM 1509 C CA . HIS A 1 194 ? 7.512 -7.492 -15.614 1.00 91.06 194 HIS A CA 1
ATOM 1510 C C . HIS A 1 194 ? 6.997 -8.007 -16.970 1.00 91.06 194 HIS A C 1
ATOM 1512 O O . HIS A 1 194 ? 7.215 -9.168 -17.298 1.00 91.06 194 HIS A O 1
ATOM 1518 N N . GLY A 1 195 ? 6.317 -7.171 -17.762 1.00 86.25 195 GLY A N 1
ATOM 1519 C CA . GLY A 1 195 ? 5.784 -7.547 -19.078 1.00 86.25 195 GLY A CA 1
ATOM 1520 C C . GLY A 1 195 ? 6.708 -7.231 -20.259 1.00 86.25 195 GLY A C 1
ATOM 1521 O O . GLY A 1 195 ? 6.455 -7.685 -21.371 1.00 86.25 195 GLY A O 1
ATOM 1522 N N . THR A 1 196 ? 7.769 -6.448 -20.051 1.00 85.38 196 THR A N 1
ATOM 1523 C CA . THR A 1 196 ? 8.693 -6.016 -21.113 1.00 85.38 196 THR A CA 1
ATOM 1524 C C . THR A 1 196 ? 9.945 -6.881 -21.165 1.00 85.38 196 THR A C 1
ATOM 1526 O O . THR A 1 196 ? 10.467 -7.247 -20.119 1.00 85.38 196 THR A O 1
ATOM 1529 N N . THR A 1 197 ? 10.497 -7.121 -22.356 1.00 83.44 197 THR A N 1
ATOM 1530 C CA . THR A 1 197 ? 11.743 -7.892 -22.535 1.00 83.44 197 THR A CA 1
ATOM 1531 C C . THR A 1 197 ? 13.008 -7.082 -22.248 1.00 83.44 197 THR A C 1
ATOM 1533 O O . THR A 1 197 ? 13.938 -7.596 -21.637 1.00 83.44 197 THR A O 1
ATOM 1536 N N . HIS A 1 198 ? 13.054 -5.815 -22.670 1.00 80.44 198 HIS A N 1
ATOM 1537 C CA . HIS A 1 198 ? 14.267 -4.990 -22.585 1.00 80.44 198 HIS A CA 1
ATOM 1538 C C . HIS A 1 198 ? 14.519 -4.417 -21.180 1.00 80.44 198 HIS A C 1
ATOM 1540 O O . HIS A 1 198 ? 15.660 -4.196 -20.792 1.00 80.44 198 HIS A O 1
ATOM 1546 N N . THR A 1 199 ? 13.467 -4.161 -20.408 1.00 85.00 199 THR A N 1
ATOM 1547 C CA . THR A 1 199 ? 13.545 -3.593 -19.051 1.00 85.00 199 THR A CA 1
ATOM 1548 C C . THR A 1 199 ? 12.776 -4.459 -18.057 1.00 85.00 199 THR A C 1
ATOM 1550 O O . THR A 1 199 ? 12.022 -3.990 -17.198 1.00 85.00 199 THR A O 1
ATOM 1553 N N . PHE A 1 200 ? 12.964 -5.771 -18.218 1.00 89.56 200 PHE A N 1
ATOM 1554 C CA . PHE A 1 200 ? 12.338 -6.782 -17.388 1.00 89.56 200 PHE A CA 1
ATOM 1555 C C . PHE A 1 200 ? 12.808 -6.656 -15.936 1.00 89.56 200 PHE A C 1
ATOM 1557 O O . PHE A 1 200 ? 13.994 -6.805 -15.638 1.00 89.56 200 PHE A O 1
ATOM 1564 N N . LEU A 1 201 ? 11.874 -6.440 -15.012 1.00 88.06 201 LEU A N 1
ATOM 1565 C CA . LEU A 1 201 ? 12.186 -6.267 -13.593 1.00 88.06 201 LEU A CA 1
ATOM 1566 C C . LEU A 1 201 ? 12.733 -7.549 -12.936 1.00 88.06 201 LEU A C 1
ATOM 1568 O O . LEU A 1 201 ? 13.433 -7.471 -11.931 1.00 88.06 201 LEU A O 1
ATOM 1572 N N . GLY A 1 202 ? 12.468 -8.719 -13.528 1.00 87.19 202 GLY A N 1
ATOM 1573 C CA . GLY A 1 202 ? 13.086 -9.992 -13.138 1.00 87.19 202 GLY A CA 1
ATOM 1574 C C . GLY A 1 202 ? 14.414 -10.304 -13.845 1.00 87.19 202 GLY A C 1
ATOM 1575 O O . GLY A 1 202 ? 14.970 -11.377 -13.631 1.00 87.19 202 GLY A O 1
ATOM 1576 N N . GLY A 1 203 ? 14.910 -9.412 -14.711 1.00 87.19 203 GLY A N 1
ATOM 1577 C CA . GLY A 1 203 ? 16.222 -9.534 -15.354 1.00 87.19 203 GLY A CA 1
ATOM 1578 C C . GLY A 1 203 ? 17.361 -9.127 -14.413 1.00 87.19 203 GLY A C 1
ATOM 1579 O O . GLY A 1 203 ? 17.110 -8.642 -13.313 1.00 87.19 203 GLY A O 1
ATOM 1580 N N . ALA A 1 204 ? 18.618 -9.282 -14.840 1.00 88.69 204 ALA A N 1
ATOM 1581 C CA . ALA A 1 204 ? 19.788 -8.986 -14.001 1.00 88.69 204 ALA A CA 1
ATOM 1582 C C . ALA A 1 204 ? 19.740 -7.566 -13.397 1.00 88.69 204 ALA A C 1
ATOM 1584 O O . ALA A 1 204 ? 19.722 -7.421 -12.174 1.00 88.69 204 ALA A O 1
ATOM 1585 N N . ASP A 1 205 ? 19.582 -6.541 -14.237 1.00 87.25 205 ASP A N 1
ATOM 1586 C CA . ASP A 1 205 ? 19.526 -5.140 -13.798 1.00 87.25 205 ASP A CA 1
ATOM 1587 C C . ASP A 1 205 ? 18.304 -4.852 -12.908 1.00 87.25 205 ASP A C 1
ATOM 1589 O O . ASP A 1 205 ? 18.391 -4.120 -11.921 1.00 87.25 205 ASP A O 1
ATOM 1593 N N . GLY A 1 206 ? 17.160 -5.469 -13.220 1.00 87.12 206 GLY A N 1
ATOM 1594 C CA . GLY A 1 206 ? 15.936 -5.341 -12.431 1.00 87.12 206 GLY A CA 1
ATOM 1595 C C . GLY A 1 206 ? 16.073 -5.964 -11.040 1.00 87.12 206 GLY A C 1
ATOM 1596 O O . GLY A 1 206 ? 15.707 -5.348 -10.037 1.00 87.12 206 GLY A O 1
ATOM 1597 N N . THR A 1 207 ? 16.682 -7.148 -10.947 1.00 89.31 207 THR A N 1
ATOM 1598 C CA . THR A 1 207 ? 16.958 -7.802 -9.660 1.00 89.31 207 THR A CA 1
ATOM 1599 C C . THR A 1 207 ? 17.974 -7.022 -8.831 1.00 89.31 207 THR A C 1
ATOM 1601 O O . THR A 1 207 ? 17.825 -6.926 -7.611 1.00 89.31 207 THR A O 1
ATOM 1604 N N . GLU A 1 208 ? 18.964 -6.394 -9.472 1.00 89.88 208 GLU A N 1
ATOM 1605 C CA . GLU A 1 208 ? 19.884 -5.490 -8.793 1.00 89.88 208 GLU A CA 1
ATOM 1606 C C . GLU A 1 208 ? 19.159 -4.244 -8.270 1.00 89.88 208 GLU A C 1
ATOM 1608 O O . GLU A 1 208 ? 19.354 -3.867 -7.111 1.00 89.88 208 GLU A O 1
ATOM 1613 N N . PHE A 1 209 ? 18.275 -3.641 -9.071 1.00 89.38 209 PHE A N 1
ATOM 1614 C CA . PHE A 1 209 ? 17.432 -2.529 -8.636 1.00 89.38 209 PHE A CA 1
ATOM 1615 C C . PHE A 1 209 ? 16.590 -2.905 -7.409 1.00 89.38 209 PHE A C 1
ATOM 1617 O O . PHE A 1 209 ? 16.609 -2.181 -6.412 1.00 89.38 209 PHE A O 1
ATOM 1624 N N . VAL A 1 210 ? 15.899 -4.052 -7.446 1.00 89.25 210 VAL A N 1
ATOM 1625 C CA . VAL A 1 210 ? 15.077 -4.542 -6.326 1.00 89.25 210 VAL A CA 1
ATOM 1626 C C . VAL A 1 210 ? 15.937 -4.801 -5.086 1.00 89.25 210 VAL A C 1
ATOM 1628 O O . VAL A 1 210 ? 15.544 -4.427 -3.984 1.00 89.25 210 VAL A O 1
ATOM 1631 N N . ARG A 1 211 ? 17.142 -5.363 -5.240 1.00 86.56 211 ARG A N 1
ATOM 1632 C CA . ARG A 1 211 ? 18.079 -5.580 -4.124 1.00 86.56 211 ARG A CA 1
ATOM 1633 C C . ARG A 1 211 ? 18.589 -4.266 -3.524 1.00 86.56 211 ARG A C 1
ATOM 1635 O O . ARG A 1 211 ? 18.793 -4.169 -2.315 1.00 86.56 211 ARG A O 1
ATOM 1642 N N . ASN A 1 212 ? 18.806 -3.258 -4.364 1.00 87.38 212 ASN A N 1
ATOM 1643 C CA . ASN A 1 212 ? 19.299 -1.943 -3.960 1.00 87.38 212 ASN A CA 1
ATOM 1644 C C . ASN A 1 212 ? 18.176 -1.016 -3.463 1.00 87.38 212 ASN A C 1
ATOM 1646 O O . ASN A 1 212 ? 18.454 0.067 -2.935 1.00 87.38 212 ASN A O 1
ATOM 1650 N N . PHE A 1 213 ? 16.913 -1.427 -3.596 1.00 86.56 213 PHE A N 1
ATOM 1651 C CA . PHE A 1 213 ? 15.766 -0.697 -3.088 1.00 86.56 213 PHE A CA 1
ATOM 1652 C C . PHE A 1 213 ? 15.755 -0.706 -1.556 1.00 86.56 213 PHE A C 1
ATOM 1654 O O . PHE A 1 213 ? 15.452 -1.701 -0.900 1.00 86.56 213 PHE A O 1
ATOM 1661 N N . LYS A 1 214 ? 16.097 0.445 -0.976 1.00 85.12 214 LYS A N 1
ATOM 1662 C CA . LYS A 1 214 ? 16.120 0.663 0.470 1.00 85.12 214 LYS A CA 1
ATOM 1663 C C . LYS A 1 214 ? 14.991 1.611 0.849 1.00 85.12 214 LYS A C 1
ATOM 1665 O O . LYS A 1 214 ? 15.087 2.813 0.610 1.00 85.12 214 LYS A O 1
ATOM 1670 N N . LEU A 1 215 ? 13.945 1.055 1.448 1.00 86.50 215 LEU A N 1
ATOM 1671 C CA . LEU A 1 215 ? 12.946 1.787 2.222 1.00 86.50 215 LEU A CA 1
ATOM 1672 C C . LEU A 1 215 ? 12.974 1.307 3.666 1.00 86.50 215 LEU A C 1
ATOM 1674 O O . LEU A 1 215 ? 13.456 0.212 3.970 1.00 86.50 215 LEU A O 1
ATOM 1678 N N . LEU A 1 216 ? 12.420 2.124 4.558 1.00 88.50 216 LEU A N 1
ATOM 1679 C CA . LEU A 1 216 ? 12.153 1.689 5.918 1.00 88.50 216 LEU A CA 1
ATOM 1680 C C . LEU A 1 216 ? 11.252 0.442 5.888 1.00 88.50 216 LEU A C 1
ATOM 1682 O O . LEU A 1 216 ? 10.283 0.390 5.131 1.00 88.50 216 LEU A O 1
ATOM 1686 N N . SER A 1 217 ? 11.583 -0.579 6.685 1.00 90.62 217 SER A N 1
ATOM 1687 C CA . SER A 1 217 ? 10.827 -1.834 6.661 1.00 90.62 217 SER A CA 1
ATOM 1688 C C . SER A 1 217 ? 9.354 -1.604 7.041 1.00 90.62 217 SER A C 1
ATOM 1690 O O . SER A 1 217 ? 9.088 -0.780 7.924 1.00 90.62 217 SER A O 1
ATOM 1692 N N . PRO A 1 218 ? 8.394 -2.342 6.447 1.00 91.31 218 PRO A N 1
ATOM 1693 C CA . PRO A 1 218 ? 6.969 -2.174 6.749 1.00 91.31 218 PRO A CA 1
ATOM 1694 C C . PRO A 1 218 ? 6.637 -2.271 8.241 1.00 91.31 218 PRO A C 1
ATOM 1696 O O . PRO A 1 218 ? 5.826 -1.495 8.737 1.00 91.31 218 PRO A O 1
ATOM 1699 N N . THR A 1 219 ? 7.326 -3.144 8.985 1.00 92.06 219 THR A N 1
ATOM 1700 C CA . THR A 1 219 ? 7.180 -3.266 10.446 1.00 92.06 219 THR A CA 1
ATOM 1701 C C . THR A 1 219 ? 7.597 -1.987 11.170 1.00 92.06 219 THR A C 1
ATOM 1703 O O . THR A 1 219 ? 6.853 -1.476 11.999 1.00 92.06 219 THR A O 1
ATOM 1706 N N . LYS A 1 220 ? 8.745 -1.398 10.803 1.00 93.94 220 LYS A N 1
ATOM 1707 C CA . LYS A 1 220 ? 9.205 -0.127 11.386 1.00 93.94 220 LYS A CA 1
ATOM 1708 C C . LYS A 1 220 ? 8.268 1.024 11.027 1.00 93.94 220 LYS A C 1
ATOM 1710 O O . LYS A 1 220 ? 8.060 1.915 11.848 1.00 93.94 220 LYS A O 1
ATOM 1715 N N . LEU A 1 221 ? 7.711 1.020 9.815 1.0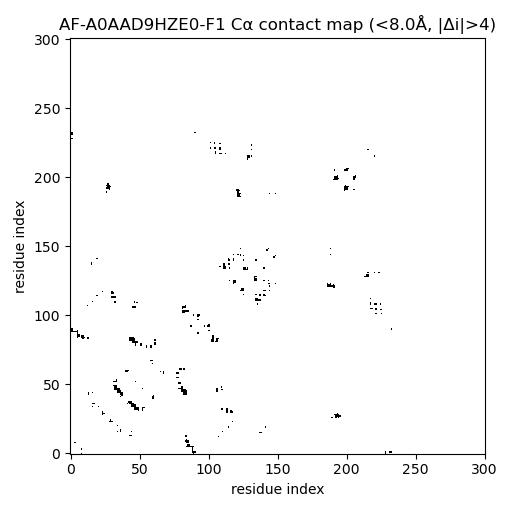0 94.62 221 LEU A N 1
ATOM 1716 C CA . LEU A 1 221 ? 6.679 1.975 9.416 1.00 94.62 221 LEU A CA 1
ATOM 1717 C C . LEU A 1 221 ? 5.416 1.794 10.266 1.00 94.62 221 LEU A C 1
ATOM 1719 O O . LEU A 1 221 ? 4.895 2.785 10.766 1.00 94.62 221 LEU A O 1
ATOM 1723 N N . ALA A 1 222 ? 4.956 0.560 10.487 1.00 94.69 222 ALA A N 1
ATOM 1724 C CA . ALA A 1 222 ? 3.775 0.275 11.303 1.00 94.69 222 ALA A CA 1
ATOM 1725 C C . ALA A 1 222 ? 3.970 0.718 12.760 1.00 94.69 222 ALA A C 1
ATOM 1727 O O . ALA A 1 222 ? 3.100 1.380 13.322 1.00 94.69 222 ALA A O 1
ATOM 1728 N N . ASP A 1 223 ? 5.139 0.449 13.346 1.00 94.31 223 ASP A N 1
ATOM 1729 C CA . ASP A 1 223 ? 5.475 0.880 14.706 1.00 94.31 223 ASP A CA 1
ATOM 1730 C C . ASP A 1 223 ? 5.508 2.407 14.834 1.00 94.31 223 ASP A C 1
ATOM 1732 O O . ASP A 1 223 ? 4.989 2.972 15.800 1.00 94.31 223 ASP A O 1
ATOM 1736 N N . ARG A 1 224 ? 6.085 3.102 13.843 1.00 95.12 224 ARG A N 1
ATOM 1737 C CA . ARG A 1 224 ? 6.097 4.572 13.806 1.00 95.12 224 ARG A CA 1
ATOM 1738 C C . ARG A 1 224 ? 4.696 5.150 13.628 1.00 95.12 224 ARG A C 1
ATOM 1740 O O . ARG A 1 224 ? 4.374 6.122 14.309 1.00 95.12 224 ARG A O 1
ATOM 1747 N N . LEU A 1 225 ? 3.869 4.547 12.773 1.00 94.81 225 LEU A N 1
ATOM 1748 C CA . LEU A 1 225 ? 2.480 4.957 12.566 1.00 94.81 225 LEU A CA 1
ATOM 1749 C C . LEU A 1 225 ? 1.677 4.780 13.856 1.00 94.81 225 LEU A C 1
ATOM 1751 O O . LEU A 1 225 ? 1.025 5.713 14.320 1.00 94.81 225 LEU A O 1
ATOM 1755 N N . LYS A 1 226 ? 1.804 3.614 14.495 1.00 94.25 226 LYS A N 1
ATOM 1756 C CA . LYS A 1 226 ? 1.196 3.327 15.794 1.00 94.25 226 LYS A CA 1
ATOM 1757 C C . LYS A 1 226 ? 1.635 4.335 16.852 1.00 94.25 226 LYS A C 1
ATOM 1759 O O . LYS A 1 226 ? 0.785 4.852 17.575 1.00 94.25 226 LYS A O 1
ATOM 1764 N N . LYS A 1 227 ? 2.934 4.649 16.936 1.00 93.44 227 LYS A N 1
ATOM 1765 C CA . LYS A 1 227 ? 3.463 5.649 17.876 1.00 93.44 227 LYS A CA 1
ATOM 1766 C C . LYS A 1 227 ? 2.877 7.040 17.615 1.00 93.44 227 LYS A C 1
ATOM 1768 O O . LYS A 1 227 ? 2.447 7.684 18.570 1.00 93.44 227 LYS A O 1
ATOM 1773 N N . ARG A 1 228 ? 2.828 7.490 16.353 1.00 92.31 228 ARG A N 1
ATOM 1774 C CA . ARG A 1 228 ? 2.226 8.784 15.984 1.00 92.31 228 ARG A CA 1
ATOM 1775 C C . ARG A 1 228 ? 0.754 8.855 16.378 1.00 92.31 228 ARG A C 1
ATOM 1777 O O . ARG A 1 228 ? 0.392 9.737 17.147 1.00 92.31 228 ARG A O 1
ATOM 1784 N N . LEU A 1 229 ? -0.051 7.871 15.976 1.00 91.12 229 LEU A N 1
ATOM 1785 C CA . LEU A 1 229 ? -1.472 7.820 16.334 1.00 91.12 229 LEU A CA 1
ATOM 1786 C C . LEU A 1 229 ? -1.685 7.758 17.852 1.00 91.12 229 LEU A C 1
ATOM 1788 O O . LEU A 1 229 ? -2.607 8.386 18.353 1.00 91.12 229 LEU A O 1
ATOM 1792 N N . SER A 1 230 ? -0.820 7.057 18.593 1.00 87.25 230 SER A N 1
ATOM 1793 C CA . SER A 1 230 ? -0.907 7.010 20.062 1.00 87.25 230 SER A CA 1
ATOM 1794 C C . SER A 1 230 ? -0.518 8.329 20.730 1.00 87.25 230 SER A C 1
ATOM 1796 O O . SER A 1 230 ? -0.946 8.572 21.846 1.00 87.25 230 SER A O 1
ATOM 1798 N N . THR A 1 231 ? 0.301 9.162 20.080 1.00 86.19 231 THR A N 1
ATOM 1799 C CA . THR A 1 231 ? 0.693 10.487 20.598 1.00 86.19 231 THR A CA 1
ATOM 1800 C C . THR A 1 231 ? -0.386 11.533 20.308 1.00 86.19 231 THR A C 1
ATOM 1802 O O . THR A 1 231 ? -0.579 12.452 21.095 1.00 86.19 231 THR A O 1
ATOM 1805 N N . GLU A 1 232 ? -1.131 11.364 19.212 1.00 78.69 232 GLU A N 1
ATOM 1806 C CA . GLU A 1 232 ? -2.287 12.204 18.873 1.00 78.69 232 GLU A CA 1
ATOM 1807 C C . GLU A 1 232 ? -3.474 11.990 19.832 1.00 78.69 232 GLU A C 1
ATOM 1809 O O . GLU A 1 232 ? -4.240 12.919 20.058 1.00 78.69 232 GLU A O 1
ATOM 1814 N N . VAL A 1 233 ? -3.631 10.795 20.420 1.00 68.94 233 VAL A N 1
ATOM 1815 C CA . VAL A 1 233 ? -4.767 10.477 21.312 1.00 68.94 233 VAL A CA 1
ATOM 1816 C C . VAL A 1 233 ? -4.768 11.307 22.612 1.00 68.94 233 VAL A C 1
ATOM 1818 O O . VAL A 1 233 ? -5.797 11.910 22.894 1.00 68.94 233 VAL A O 1
ATOM 1821 N N . PRO A 1 234 ? -3.666 11.415 23.386 1.00 58.56 234 PRO A N 1
ATOM 1822 C CA . PRO A 1 234 ? -3.624 12.262 24.581 1.00 58.56 234 PRO A CA 1
ATOM 1823 C C . PRO A 1 234 ? -3.793 13.753 24.281 1.00 58.56 234 PRO A C 1
ATOM 1825 O O . PRO A 1 234 ? -4.364 14.473 25.090 1.00 58.56 234 PRO A O 1
ATOM 1828 N N . MET A 1 235 ? -3.323 14.227 23.121 1.00 55.12 235 MET A N 1
ATOM 1829 C CA . MET A 1 235 ? -3.493 15.628 22.713 1.00 55.12 235 MET A CA 1
ATOM 1830 C C . MET A 1 235 ? -4.980 15.984 22.539 1.00 55.12 235 MET A C 1
ATOM 1832 O O . MET A 1 235 ? -5.392 17.097 22.846 1.00 55.12 235 MET A O 1
ATOM 1836 N N . LEU A 1 236 ? -5.785 14.997 22.138 1.00 55.12 236 LEU A N 1
ATOM 1837 C CA . LEU A 1 236 ? -7.227 15.107 21.932 1.00 55.12 236 LEU A CA 1
ATOM 1838 C C . LEU A 1 236 ? -8.036 15.150 23.239 1.00 55.12 236 LEU A C 1
ATOM 1840 O O . LEU A 1 236 ? -9.143 15.681 23.254 1.00 55.12 236 LEU A O 1
ATOM 1844 N N . GLU A 1 237 ? -7.516 14.580 24.330 1.00 53.28 237 GLU A N 1
ATOM 1845 C CA . GLU A 1 237 ? -8.187 14.631 25.638 1.00 53.28 237 GLU A CA 1
ATOM 1846 C C . GLU A 1 237 ? -8.104 16.037 26.257 1.00 53.28 237 GLU A C 1
ATOM 1848 O O . GLU A 1 237 ? -9.044 16.456 26.926 1.00 53.28 237 GLU A O 1
ATOM 1853 N N . TRP A 1 238 ? -7.046 16.801 25.960 1.00 55.19 238 TRP A N 1
ATOM 1854 C CA . TRP A 1 238 ? -6.891 18.193 26.410 1.00 55.19 238 TRP A CA 1
ATOM 1855 C C . TRP A 1 238 ? -7.601 19.215 25.512 1.00 55.19 238 TRP A C 1
ATOM 1857 O O . TRP A 1 238 ? -8.032 20.253 25.999 1.00 55.19 238 TRP A O 1
ATOM 1867 N N . GLU A 1 239 ? -7.785 18.916 24.223 1.00 52.88 239 GLU A N 1
ATOM 1868 C CA . GLU A 1 239 ? -8.551 19.756 23.282 1.00 52.88 239 GLU A CA 1
ATOM 1869 C C . GLU A 1 239 ? -10.077 19.678 23.519 1.00 52.88 239 GLU A C 1
ATOM 1871 O O . GLU A 1 239 ? -10.842 20.454 22.955 1.00 52.88 239 GLU A O 1
ATOM 1876 N N . LYS A 1 240 ? -10.547 18.755 24.372 1.00 56.31 240 LYS A N 1
ATOM 1877 C CA . LYS A 1 240 ? -11.977 18.545 24.655 1.00 56.31 240 LYS A CA 1
ATOM 1878 C C . LYS A 1 240 ? -12.529 19.341 25.849 1.00 56.31 240 LYS A C 1
ATOM 1880 O O . LYS A 1 240 ? -13.689 19.131 26.198 1.00 56.31 240 LYS A O 1
ATOM 1885 N N . ILE A 1 241 ? -11.743 20.239 26.451 1.00 52.97 241 ILE A N 1
ATOM 1886 C CA . ILE A 1 241 ? -12.155 21.098 27.582 1.00 52.97 241 ILE A CA 1
ATOM 1887 C C . ILE A 1 241 ? -12.474 22.526 27.104 1.00 52.97 241 ILE A C 1
ATOM 1889 O O . ILE A 1 241 ? -12.029 23.499 27.690 1.00 52.97 241 ILE A O 1
ATOM 1893 N N . ASP A 1 242 ? -13.244 22.675 26.029 1.00 54.44 242 ASP A N 1
ATOM 1894 C CA . ASP A 1 242 ? -13.843 23.966 25.671 1.00 54.44 242 ASP A CA 1
ATOM 1895 C C . ASP A 1 242 ? -15.292 23.721 25.241 1.00 54.44 242 ASP A C 1
ATOM 1897 O O . ASP A 1 242 ? -15.576 23.390 24.088 1.00 54.44 242 ASP A O 1
ATOM 1901 N N . GLY A 1 243 ? -16.226 23.831 26.193 1.00 54.34 243 GLY A N 1
ATOM 1902 C CA . GLY A 1 243 ? -17.648 23.952 25.855 1.00 54.34 243 GLY A CA 1
ATOM 1903 C C . GLY A 1 243 ? -18.684 23.458 26.864 1.00 54.34 243 GLY A C 1
ATOM 1904 O O . GLY A 1 243 ? -19.845 23.810 26.684 1.00 54.34 243 GLY A O 1
ATOM 1905 N N . ASP A 1 244 ? -18.323 22.692 27.902 1.00 54.41 244 ASP A N 1
ATOM 1906 C CA . ASP A 1 244 ? -19.320 22.072 28.807 1.00 54.41 244 ASP A CA 1
ATOM 1907 C C . ASP A 1 244 ? -19.102 22.368 30.307 1.00 54.41 244 ASP A C 1
ATOM 1909 O O . ASP A 1 244 ? -19.599 21.651 31.169 1.00 54.41 244 ASP A O 1
ATOM 1913 N N . GLU A 1 245 ? -18.376 23.443 30.640 1.00 53.28 245 GLU A N 1
ATOM 1914 C CA . GLU A 1 245 ? -18.159 23.884 32.035 1.00 53.28 245 GLU A CA 1
ATOM 1915 C C . GLU A 1 245 ? -18.763 25.266 32.358 1.00 53.28 245 GLU A C 1
ATOM 1917 O O . GLU A 1 245 ? -18.568 25.794 33.446 1.00 53.28 245 GLU A O 1
ATOM 1922 N N . ALA A 1 246 ? -19.572 25.850 31.467 1.00 49.31 246 ALA A N 1
ATOM 1923 C CA . ALA A 1 246 ? -20.233 27.143 31.695 1.00 49.31 246 ALA A CA 1
ATOM 1924 C C . ALA A 1 246 ? -21.725 26.997 32.055 1.00 49.31 246 ALA A C 1
ATOM 1926 O O . ALA A 1 246 ? -22.586 27.652 31.465 1.00 49.31 246 ALA A O 1
ATOM 1927 N N . ARG A 1 247 ? -22.064 26.101 32.993 1.00 48.25 247 ARG A N 1
ATOM 1928 C CA . ARG A 1 247 ? -23.441 26.006 33.519 1.00 48.25 247 ARG A CA 1
ATOM 1929 C C . ARG A 1 247 ? -23.554 25.685 35.013 1.00 48.25 247 ARG A C 1
ATOM 1931 O O . ARG A 1 247 ? -24.604 25.220 35.445 1.00 48.25 247 ARG A O 1
ATOM 1938 N N . TRP A 1 248 ? -22.500 25.948 35.788 1.00 50.91 248 TRP A N 1
ATOM 1939 C CA . TRP A 1 248 ? -22.486 25.709 37.239 1.00 50.91 248 TRP A CA 1
ATOM 1940 C C . TRP A 1 248 ? -21.940 26.874 38.072 1.00 50.91 248 TRP A C 1
ATOM 1942 O O . TRP A 1 248 ? -21.470 26.660 39.184 1.00 50.91 248 TRP A O 1
ATOM 1952 N N . GLU A 1 249 ? -22.055 28.107 37.590 1.00 47.81 249 GLU A N 1
ATOM 1953 C CA . GLU A 1 249 ? -21.916 29.291 38.440 1.00 47.81 249 GLU A CA 1
ATOM 1954 C C . GLU A 1 249 ? -23.156 30.156 38.234 1.00 47.81 249 GLU A C 1
ATOM 1956 O O . GLU A 1 249 ? -23.285 30.798 37.200 1.00 47.81 249 GLU A O 1
ATOM 1961 N N . ASP A 1 250 ? -24.127 30.001 39.140 1.00 45.38 250 ASP A N 1
ATOM 1962 C CA . ASP A 1 250 ? -25.008 31.063 39.661 1.00 45.38 250 ASP A CA 1
ATOM 1963 C C . ASP A 1 250 ? -26.144 30.439 40.499 1.00 45.38 250 ASP A C 1
ATOM 1965 O O . ASP A 1 250 ? -27.314 30.531 40.146 1.00 45.38 250 ASP A O 1
ATOM 1969 N N . GLU A 1 251 ? -25.817 29.776 41.616 1.00 42.81 251 GLU A N 1
ATOM 1970 C CA . GLU A 1 251 ? -26.758 29.662 42.750 1.00 42.81 251 GLU A CA 1
ATOM 1971 C C . GLU A 1 251 ? -26.019 29.314 44.054 1.00 42.81 251 GLU A C 1
ATOM 1973 O O . GLU A 1 251 ? -26.216 28.264 44.663 1.00 42.81 251 GLU A O 1
ATOM 1978 N N . ILE A 1 252 ? -25.115 30.192 44.492 1.00 42.25 252 ILE A N 1
ATOM 1979 C CA . ILE A 1 252 ? -24.636 30.176 45.879 1.00 42.25 252 ILE A CA 1
ATOM 1980 C C . ILE A 1 252 ? -24.609 31.611 46.396 1.00 42.25 252 ILE A C 1
ATOM 1982 O O . ILE A 1 252 ? -23.565 32.245 46.369 1.00 42.25 252 ILE A O 1
ATOM 1986 N N . GLU A 1 253 ? -25.760 32.118 46.842 1.00 37.72 253 GLU A N 1
ATOM 1987 C CA . GLU A 1 253 ? -25.884 33.070 47.959 1.00 37.72 253 GLU A CA 1
ATOM 1988 C C . GLU A 1 253 ? -27.353 33.488 48.137 1.00 37.72 253 GLU A C 1
ATOM 1990 O O . GLU A 1 253 ? -27.829 34.378 47.447 1.00 37.72 253 GLU A O 1
ATOM 1995 N N . GLU A 1 254 ? -28.064 32.919 49.117 1.00 37.53 254 GLU A N 1
ATOM 1996 C CA . GLU A 1 254 ? -28.969 33.743 49.928 1.00 37.53 254 GLU A CA 1
ATOM 1997 C C . GLU A 1 254 ? -29.167 33.143 51.327 1.00 37.53 254 GLU A C 1
ATOM 1999 O O . GLU A 1 254 ? -29.342 31.940 51.515 1.00 37.53 254 GLU A O 1
ATOM 2004 N N . GLY A 1 255 ? -29.005 34.011 52.324 1.00 36.91 255 GLY A N 1
ATOM 2005 C CA . GLY A 1 255 ? -28.713 33.682 53.709 1.00 36.91 255 GLY A CA 1
ATOM 2006 C C . GLY A 1 255 ? -29.876 33.192 54.570 1.00 36.91 255 GLY A C 1
ATOM 2007 O O . GLY A 1 255 ? -31.059 33.307 54.271 1.00 36.91 255 GLY A O 1
ATOM 2008 N N . VAL A 1 256 ? -29.467 32.668 55.722 1.00 39.38 256 VAL A N 1
ATOM 2009 C CA . VAL A 1 256 ? -30.287 32.204 56.842 1.00 39.38 256 VAL A CA 1
ATOM 2010 C C . VAL A 1 256 ? -31.201 33.320 57.374 1.00 39.38 256 VAL A C 1
ATOM 2012 O O . VAL A 1 256 ? -30.708 34.333 57.868 1.00 39.38 256 VAL A O 1
ATOM 2015 N N . LEU A 1 257 ? -32.520 33.083 57.398 1.00 34.75 257 LEU A N 1
ATOM 2016 C CA . LEU A 1 257 ? -33.470 33.819 58.243 1.00 34.75 257 LEU A CA 1
ATOM 2017 C C . LEU A 1 257 ? -34.426 32.862 58.984 1.00 34.75 257 LEU A C 1
ATOM 2019 O O . LEU A 1 257 ? -34.901 31.862 58.451 1.00 34.75 257 LEU A O 1
ATOM 2023 N N . VAL A 1 258 ? -34.667 33.170 60.258 1.00 33.62 258 VAL A N 1
ATOM 2024 C CA . VAL A 1 258 ? -35.259 32.314 61.299 1.00 33.62 258 VAL A CA 1
ATOM 2025 C C . VAL A 1 258 ? -36.784 32.519 61.428 1.00 33.62 258 VAL A C 1
ATOM 2027 O O . VAL A 1 258 ? -37.183 33.579 61.886 1.00 33.62 258 VAL A O 1
ATOM 2030 N N . GLY A 1 259 ? -37.593 31.477 61.135 1.00 30.97 259 GLY A N 1
ATOM 2031 C CA . GLY A 1 259 ? -38.980 31.171 61.610 1.00 30.97 259 GLY A CA 1
ATOM 2032 C C . GLY A 1 259 ? -40.124 32.209 61.423 1.00 30.97 259 GLY A C 1
ATOM 2033 O O . GLY A 1 259 ? -39.845 33.348 61.077 1.00 30.97 259 GLY A O 1
ATOM 2034 N N . PRO A 1 260 ? -41.424 31.907 61.712 1.00 36.09 260 PRO A N 1
ATOM 2035 C CA . PRO A 1 260 ? -42.093 30.635 62.045 1.00 36.09 260 PRO A CA 1
ATOM 2036 C C . PRO A 1 260 ? -43.383 30.298 61.217 1.00 36.09 260 PRO A C 1
ATOM 2038 O O . PRO A 1 260 ? -44.021 31.152 60.619 1.00 36.09 260 PRO A O 1
ATOM 2041 N N . ARG A 1 261 ? -43.777 29.010 61.265 1.00 31.48 261 ARG A N 1
ATOM 2042 C CA . ARG A 1 261 ? -45.099 28.341 61.049 1.00 31.48 261 ARG A CA 1
ATOM 2043 C C . ARG A 1 261 ? -46.296 29.150 60.479 1.00 31.48 261 ARG A C 1
ATOM 2045 O O . ARG A 1 261 ? -46.799 30.026 61.168 1.00 31.48 261 ARG A O 1
ATOM 2052 N N . SER A 1 262 ? -46.955 28.635 59.424 1.00 30.22 262 SER A N 1
ATOM 2053 C CA . SER A 1 262 ? -48.348 28.112 59.505 1.00 30.22 262 SER A CA 1
ATOM 2054 C C . SER A 1 262 ? -48.841 27.400 58.221 1.00 30.22 262 SER A C 1
ATOM 2056 O O . SER A 1 262 ? -48.627 27.864 57.112 1.00 30.22 262 SER A O 1
ATOM 2058 N N . ASN A 1 263 ? -49.474 26.242 58.444 1.00 30.81 263 ASN A N 1
ATOM 2059 C CA . ASN A 1 263 ? -50.577 25.562 57.745 1.00 30.81 263 ASN A CA 1
ATOM 2060 C C . ASN A 1 263 ? -50.815 25.711 56.223 1.00 30.81 263 ASN A C 1
ATOM 2062 O O . ASN A 1 263 ? -51.381 26.696 55.774 1.00 30.81 263 ASN A O 1
ATOM 2066 N N . GLY A 1 264 ? -50.710 24.569 55.529 1.00 30.12 264 GLY A N 1
ATOM 2067 C CA . GLY A 1 264 ? -51.915 23.839 55.103 1.00 30.12 264 GLY A CA 1
ATOM 2068 C C . GLY A 1 264 ? -52.339 23.913 53.628 1.00 30.12 264 GLY A C 1
ATOM 2069 O O . GLY A 1 264 ? -52.571 24.982 53.087 1.00 30.12 264 GLY A O 1
ATOM 2070 N N . VAL A 1 265 ? -52.635 22.715 53.101 1.00 32.97 265 VAL A N 1
ATOM 2071 C CA . VAL A 1 265 ? -53.518 22.379 51.962 1.00 32.97 265 VAL A CA 1
ATOM 2072 C C . VAL A 1 265 ? -52.860 22.240 50.576 1.00 32.97 265 VAL A C 1
ATOM 2074 O O . 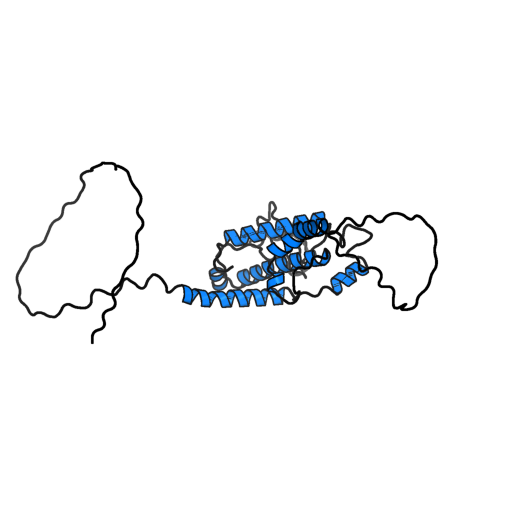VAL A 1 265 ? -52.579 23.200 49.874 1.00 32.97 265 VAL A O 1
ATOM 2077 N N . ALA A 1 266 ? -52.731 20.980 50.155 1.00 34.22 266 ALA A N 1
ATOM 2078 C CA . ALA A 1 266 ? -52.893 20.510 48.771 1.00 34.22 266 ALA A CA 1
ATOM 2079 C C . ALA A 1 266 ? -54.210 19.683 48.722 1.00 34.22 266 ALA A C 1
ATOM 2081 O O . ALA A 1 266 ? -54.756 19.445 49.808 1.00 34.22 266 ALA A O 1
ATOM 2082 N N . PRO A 1 267 ? -54.710 19.133 47.589 1.00 45.94 267 PRO A N 1
ATOM 2083 C CA . PRO A 1 267 ? -54.228 19.167 46.194 1.00 45.94 267 PRO A CA 1
ATOM 2084 C C . PRO A 1 267 ? -55.364 19.389 45.147 1.00 45.94 267 PRO A C 1
ATOM 2086 O O . PRO A 1 267 ? -56.524 19.542 45.515 1.00 45.94 267 PRO A O 1
ATOM 2089 N N . VAL A 1 268 ? -55.037 19.337 43.843 1.00 38.62 268 VAL A N 1
ATOM 2090 C CA . VAL A 1 268 ? -55.642 18.473 42.779 1.00 38.62 268 VAL A CA 1
ATOM 2091 C C . VAL A 1 268 ? -55.556 19.148 41.382 1.00 38.62 268 VAL A C 1
ATOM 2093 O O . VAL A 1 268 ? -55.716 20.364 41.298 1.00 38.62 268 VAL A O 1
ATOM 2096 N N . PRO A 1 269 ? -55.274 18.391 40.292 1.00 46.94 269 PRO A N 1
ATOM 2097 C CA . PRO A 1 269 ? -54.810 18.896 38.993 1.00 46.94 269 PRO A CA 1
ATOM 2098 C C . PRO A 1 269 ? -55.876 18.842 37.877 1.00 46.94 269 PRO A C 1
ATOM 2100 O O . PRO A 1 269 ? -56.851 18.102 37.992 1.00 46.94 269 PRO A O 1
ATOM 2103 N N . ALA A 1 270 ? -55.640 19.546 36.761 1.00 34.31 270 ALA A N 1
ATOM 2104 C CA . ALA A 1 270 ? -56.232 19.241 35.451 1.00 34.31 270 ALA A CA 1
ATOM 2105 C C . ALA A 1 270 ? -55.458 19.930 34.301 1.00 34.31 270 ALA A C 1
ATOM 2107 O O . ALA A 1 270 ? -55.511 21.146 34.137 1.00 34.31 270 ALA A O 1
ATOM 2108 N N . ASP A 1 271 ? -54.754 19.115 33.520 1.00 34.09 271 ASP A N 1
ATOM 2109 C CA . ASP A 1 271 ? -54.410 19.303 32.096 1.00 34.09 271 ASP A CA 1
ATOM 2110 C C . ASP A 1 271 ? -55.697 19.212 31.217 1.00 34.09 271 ASP A C 1
ATOM 2112 O O . ASP A 1 271 ? -56.746 18.859 31.768 1.00 34.09 271 ASP A O 1
ATOM 2116 N N . PRO A 1 272 ? -55.689 19.302 29.859 1.00 47.19 272 PRO A N 1
ATOM 2117 C CA . PRO A 1 272 ? -54.753 19.908 28.889 1.00 47.19 272 PRO A CA 1
ATOM 2118 C C . PRO A 1 272 ? -55.455 20.630 27.681 1.00 47.19 272 PRO A C 1
ATOM 2120 O O . PRO A 1 272 ? -56.668 20.574 27.511 1.00 47.19 272 PRO A O 1
ATOM 2123 N N . PHE A 1 273 ? -54.645 21.205 26.775 1.00 33.00 273 PHE A N 1
ATOM 2124 C CA . PHE A 1 273 ? -54.918 21.622 25.372 1.00 33.00 273 PHE A CA 1
ATOM 2125 C C . PHE A 1 273 ? -55.829 22.831 25.066 1.00 33.00 273 PHE A C 1
ATOM 2127 O O . PHE A 1 273 ? -57.028 22.825 25.322 1.00 33.00 273 PHE A O 1
ATOM 2134 N N . GLY A 1 274 ? -55.286 23.790 24.297 1.00 30.66 274 GLY A N 1
ATOM 2135 C CA . GLY A 1 274 ? -56.106 24.661 23.451 1.00 30.66 274 GLY A CA 1
ATOM 2136 C C . GLY A 1 274 ? -55.395 25.857 22.807 1.00 30.66 274 GLY A C 1
ATOM 2137 O O . GLY A 1 274 ? -55.154 26.845 23.486 1.00 30.66 274 GLY A O 1
ATOM 2138 N N . LEU A 1 275 ? -55.234 25.772 21.477 1.00 39.47 275 LEU A N 1
ATOM 2139 C CA . LEU A 1 275 ? -55.286 26.865 20.482 1.00 39.47 275 LEU A CA 1
ATOM 2140 C C . LEU A 1 275 ? -54.014 27.725 20.328 1.00 39.47 275 LEU A C 1
ATOM 2142 O O . LEU A 1 275 ? -53.573 28.416 21.235 1.00 39.47 275 LEU A O 1
ATOM 2146 N N . GLU A 1 276 ? -53.277 27.549 19.226 1.00 35.44 276 GLU A N 1
ATOM 2147 C CA . GLU A 1 276 ? -53.451 28.273 17.946 1.00 35.44 276 GLU A CA 1
ATOM 2148 C C . GLU A 1 276 ? -53.323 29.798 18.078 1.00 35.44 276 GLU A C 1
ATOM 2150 O O . GLU A 1 276 ? -54.184 30.437 18.670 1.00 35.44 276 GLU A O 1
ATOM 2155 N N . SER A 1 277 ? -52.321 30.395 17.417 1.00 39.44 277 SER A N 1
ATOM 2156 C CA . SER A 1 277 ? -52.589 31.464 16.444 1.00 39.44 277 SER A CA 1
ATOM 2157 C C . SER A 1 277 ? -51.363 31.808 15.590 1.00 39.44 277 SER A C 1
ATOM 2159 O O . SER A 1 277 ? -50.211 31.629 15.977 1.00 39.44 277 SER A O 1
ATOM 2161 N N . VAL A 1 278 ? -51.683 32.280 14.395 1.00 36.59 278 VAL A N 1
ATOM 2162 C CA . VAL A 1 278 ? -50.904 32.456 13.169 1.00 36.59 278 VAL A CA 1
ATOM 2163 C C . VAL A 1 278 ? -50.597 33.953 12.947 1.00 36.59 278 VAL A C 1
ATOM 2165 O O . VAL A 1 278 ? -51.253 34.805 13.541 1.00 36.59 278 VAL A O 1
ATOM 2168 N N . MET A 1 279 ? -49.694 34.242 11.989 1.00 33.62 279 MET A N 1
ATOM 2169 C CA . MET A 1 279 ? -49.542 35.507 11.223 1.00 33.62 279 MET A CA 1
ATOM 2170 C C . MET A 1 279 ? -48.743 36.652 11.896 1.00 33.62 279 MET A C 1
ATOM 2172 O O . MET A 1 279 ? -48.788 36.816 13.102 1.00 33.62 279 MET A O 1
ATOM 2176 N N . SER A 1 280 ? -47.985 37.528 11.212 1.00 34.72 280 SER A N 1
ATOM 2177 C CA . SER A 1 280 ? -47.792 37.824 9.779 1.00 34.72 280 SER A CA 1
ATOM 2178 C C . SER A 1 280 ? -46.566 38.752 9.556 1.00 34.72 280 SER A C 1
ATOM 2180 O O . SER A 1 280 ? -46.349 39.676 10.328 1.00 34.72 280 SER A O 1
ATOM 2182 N N . VAL A 1 281 ? -45.823 38.478 8.473 1.00 35.75 281 VAL A N 1
ATOM 2183 C CA . VAL A 1 281 ? -45.111 39.306 7.454 1.00 35.75 281 VAL A CA 1
ATOM 2184 C C . VAL A 1 281 ? -44.588 40.747 7.734 1.00 35.75 281 VAL A C 1
ATOM 2186 O O . VAL A 1 281 ? -45.295 41.622 8.218 1.00 35.75 281 VAL A O 1
ATOM 2189 N N . GLN A 1 282 ? -43.345 40.960 7.254 1.00 38.66 282 GLN A N 1
ATOM 2190 C CA . GLN A 1 282 ? -42.475 42.157 7.114 1.00 38.66 282 GLN A CA 1
ATOM 2191 C C . GLN A 1 282 ? -43.072 43.418 6.438 1.00 38.66 282 GLN A C 1
ATOM 2193 O O . GLN A 1 282 ? -44.080 43.338 5.736 1.00 38.66 282 GLN A O 1
ATOM 2198 N N . PRO A 1 283 ? -42.333 44.553 6.486 1.00 38.62 283 PRO A N 1
ATOM 2199 C CA . PRO A 1 283 ? -41.827 45.111 5.219 1.00 38.62 283 PRO A CA 1
ATOM 2200 C C . PRO A 1 283 ? -40.374 45.652 5.246 1.00 38.62 283 PRO A C 1
ATOM 2202 O O . PRO A 1 283 ? -39.711 45.726 6.275 1.00 38.62 283 PRO A O 1
ATOM 2205 N N . ALA A 1 284 ? -39.896 45.981 4.042 1.00 31.56 284 ALA A N 1
ATOM 2206 C CA . ALA A 1 284 ? -38.518 46.183 3.593 1.00 31.56 284 ALA A CA 1
ATOM 2207 C C . ALA A 1 284 ? -37.909 47.594 3.778 1.00 31.56 284 ALA A C 1
ATOM 2209 O O . ALA A 1 284 ? -38.630 48.585 3.822 1.00 31.56 284 ALA A O 1
ATOM 2210 N N . GLY A 1 285 ? -36.571 47.674 3.668 1.00 30.30 285 GLY A N 1
ATOM 2211 C CA . GLY A 1 285 ? -35.891 48.755 2.933 1.00 30.30 285 GLY A CA 1
ATOM 2212 C C . GLY A 1 285 ? -34.813 49.575 3.665 1.00 30.30 285 GLY A C 1
ATOM 2213 O O . GLY A 1 285 ? -35.038 50.087 4.753 1.00 30.30 285 GLY A O 1
ATOM 2214 N N . SER A 1 286 ? -33.707 49.812 2.944 1.00 30.56 286 SER A N 1
ATOM 2215 C CA . SER A 1 286 ? -32.667 50.857 3.097 1.00 30.56 286 SER A CA 1
ATOM 2216 C C . SER A 1 286 ? -31.372 50.545 3.883 1.00 30.56 286 SER A C 1
ATOM 2218 O O . SER A 1 286 ? -31.331 50.439 5.101 1.00 30.56 286 SER A O 1
ATOM 2220 N N . SER A 1 287 ? -30.269 50.485 3.133 1.00 38.94 287 SER A N 1
ATOM 2221 C CA . SER A 1 287 ? -28.922 50.993 3.480 1.00 38.94 287 SER A CA 1
ATOM 2222 C C . SER A 1 287 ? -28.732 52.345 2.750 1.00 38.94 287 SER A C 1
ATOM 2224 O O . SER A 1 287 ? -29.513 52.560 1.816 1.00 38.94 287 SER A O 1
ATOM 2226 N N . PRO A 1 288 ? -27.741 53.239 3.016 1.00 45.19 288 PRO A N 1
ATOM 2227 C CA . PRO A 1 288 ? -26.493 53.112 3.802 1.00 45.19 288 PRO A CA 1
ATOM 2228 C C . PRO A 1 288 ? -26.165 54.337 4.715 1.00 45.19 288 PRO A C 1
ATOM 2230 O O . PRO A 1 288 ? -26.808 55.374 4.601 1.00 45.19 288 PRO A O 1
ATOM 2233 N N . SER A 1 289 ? -25.100 54.295 5.536 1.00 38.06 289 SER A N 1
ATOM 2234 C CA . SER A 1 289 ? -24.255 55.484 5.810 1.00 38.06 289 SER A CA 1
ATOM 2235 C C . SER A 1 289 ? -22.927 55.153 6.512 1.00 38.06 289 SER A C 1
ATOM 2237 O O . SER A 1 289 ? -22.762 54.140 7.185 1.00 38.06 289 SER A O 1
ATOM 2239 N N . GLN A 1 290 ? -21.969 56.043 6.274 1.00 35.84 290 GLN A N 1
ATOM 2240 C CA . GLN A 1 290 ? -20.550 56.044 6.607 1.00 35.84 290 GLN A CA 1
ATOM 2241 C C . GLN A 1 290 ? -20.291 57.275 7.505 1.00 35.84 290 GLN A C 1
ATOM 2243 O O . GLN A 1 290 ? -20.895 58.318 7.265 1.00 35.84 290 GLN A O 1
ATOM 2248 N N . GLY A 1 291 ? -19.387 57.194 8.489 1.00 32.47 291 GLY A N 1
ATOM 2249 C CA . GLY A 1 291 ? -18.894 58.346 9.279 1.00 32.47 291 GLY A CA 1
ATOM 2250 C C . GLY A 1 291 ? -18.437 57.900 10.675 1.00 32.47 291 GLY A C 1
ATOM 2251 O O . GLY A 1 291 ? -19.228 57.340 11.418 1.00 32.47 291 GLY A O 1
ATOM 2252 N N . SER A 1 292 ? -17.147 57.844 11.016 1.00 33.75 292 SER A N 1
ATOM 2253 C CA . SER A 1 292 ? -16.114 58.884 11.207 1.00 33.75 292 SER A CA 1
ATOM 2254 C C . SER A 1 292 ? -15.910 59.234 12.691 1.00 33.75 292 SER A C 1
ATOM 2256 O O . SER A 1 292 ? -16.762 59.855 13.311 1.00 33.75 292 SER A O 1
ATOM 2258 N N . THR A 1 293 ? -14.728 58.860 13.195 1.00 39.50 293 THR A N 1
ATOM 2259 C CA . THR A 1 293 ? -13.830 59.609 14.101 1.00 39.50 293 THR A CA 1
ATOM 2260 C C . THR A 1 293 ? -14.386 60.384 15.303 1.00 39.50 293 THR A C 1
ATOM 2262 O O . THR A 1 293 ? -15.085 61.377 15.136 1.00 39.50 293 THR A O 1
ATOM 2265 N N . GLY A 1 294 ? -13.790 60.131 16.475 1.00 37.66 294 GLY A N 1
ATOM 2266 C CA . GLY A 1 294 ? -13.361 61.226 17.351 1.00 37.66 294 GLY A CA 1
ATOM 2267 C C . GLY A 1 294 ? -13.371 60.936 18.850 1.00 37.66 294 GLY A C 1
ATOM 2268 O O . GLY A 1 294 ? -14.427 60.690 19.405 1.00 37.66 294 GLY A O 1
ATOM 2269 N N . TRP A 1 295 ? -12.176 61.028 19.453 1.00 34.91 295 TRP A N 1
ATOM 2270 C CA . TRP A 1 295 ? -11.836 61.598 20.771 1.00 34.91 295 TRP A CA 1
ATOM 2271 C C . TRP A 1 295 ? -12.792 61.291 21.946 1.00 34.91 295 TRP A C 1
ATOM 2273 O O . TRP A 1 295 ? -13.960 61.643 21.938 1.00 34.91 295 TRP A O 1
ATOM 2283 N N . THR A 1 296 ? -12.326 60.737 23.069 1.00 49.59 296 THR A N 1
ATOM 2284 C CA . THR A 1 296 ? -11.760 61.560 24.153 1.00 49.59 296 THR A CA 1
ATOM 2285 C C . THR A 1 296 ? -11.031 60.683 25.176 1.00 49.59 296 THR A C 1
ATOM 2287 O O . THR A 1 296 ? -11.512 59.642 25.613 1.00 49.59 296 THR A O 1
ATOM 2290 N N . LYS A 1 297 ? -9.854 61.161 25.567 1.00 46.78 297 LYS A N 1
ATOM 2291 C CA . LYS A 1 297 ? -8.972 60.682 26.628 1.00 46.78 297 LYS A CA 1
ATOM 2292 C C . LYS A 1 297 ? -9.323 61.449 27.902 1.00 46.78 297 LYS A C 1
ATOM 2294 O O . LYS A 1 297 ? -9.200 62.666 27.868 1.00 46.78 297 LYS A O 1
ATOM 2299 N N . LEU A 1 298 ? -9.654 60.794 29.016 1.00 49.97 298 LEU A N 1
ATOM 2300 C CA . LEU A 1 298 ? -9.500 61.396 30.346 1.00 49.97 298 LEU A CA 1
ATOM 2301 C C . LEU A 1 298 ? -9.074 60.359 31.389 1.00 49.97 298 LEU A C 1
ATOM 2303 O O . LEU A 1 298 ? -9.507 59.214 31.399 1.00 49.97 298 LEU A O 1
ATOM 2307 N N . LYS A 1 299 ? -8.147 60.827 32.221 1.00 43.94 299 LYS A N 1
ATOM 2308 C CA . LYS A 1 299 ? -7.388 60.161 33.273 1.00 43.94 299 LYS A CA 1
ATOM 2309 C C . LYS A 1 299 ? -7.956 60.620 34.617 1.00 43.94 299 LYS A C 1
ATOM 2311 O O . LYS A 1 299 ? -8.239 61.805 34.770 1.00 43.94 299 LYS A O 1
ATOM 2316 N N . GLY A 1 300 ? -8.029 59.723 35.588 1.00 47.06 300 GLY A N 1
ATOM 2317 C CA . GLY A 1 300 ? -8.280 60.030 36.998 1.00 47.06 300 GLY A CA 1
ATOM 2318 C C . GLY A 1 300 ? -8.515 58.716 37.741 1.00 47.06 300 GLY A C 1
ATOM 2319 O O . GLY A 1 300 ? -9.314 57.920 37.275 1.00 47.06 300 GLY A O 1
ATOM 2320 N N . ARG A 1 301 ? -7.835 58.394 38.835 1.00 44.88 301 ARG A N 1
ATOM 2321 C CA . ARG A 1 301 ? -6.880 59.133 39.660 1.00 44.88 301 ARG A CA 1
ATOM 2322 C C . ARG A 1 301 ? -5.947 58.112 40.304 1.00 44.88 301 ARG A C 1
ATOM 2324 O O . ARG A 1 301 ? -6.428 56.983 40.532 1.00 44.88 301 ARG A O 1
#

Foldseek 3Di:
DLPDFLVVQQVVLLVLLVLLVVLCVVLQHDFLWDKDHDDDQ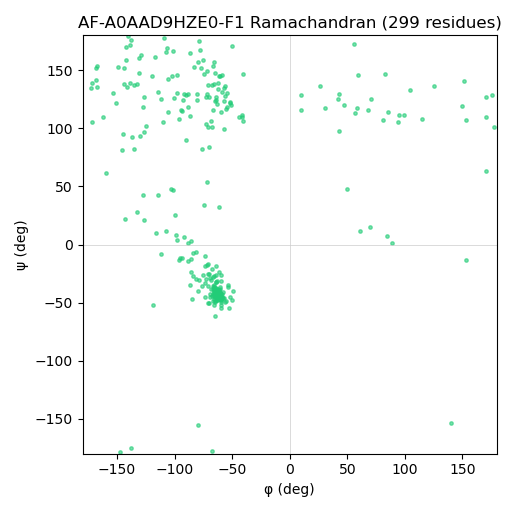AHGIWIFDSVCHPVADDDGHVPDPDDPPDDPDDPPPHGDTAGSGDPGRLVVCCVVPVPNSLSNLLRLLSSLVRLCVLCVLQVHDQDDLADLVSSSVSVSSSCCLPPVVVVVVVVDDPPDPDDDDDDDDDDDDDDDDDDDPPPPPDRHGSQAHCPDDPRHLPDPVNVVSVVPDDHDDSVVSSVVVVVVVVVVVVVVVVVPPPDPPPPPPDDPDDDDDDDDDDDDDDDDDDDDDDDDDDDDDDDDDDDDDDDDDDDDDDDDD

pLDDT: mean 71.27, std 24.59, range [27.86, 97.94]

Secondary structure (DSSP, 8-state):
-TTS-HHHHHHHHHHHHHHHHHHHHHHT---SSPEE--BTTB-S-EE--TTTTT--S--PPTT---------S-------PEES--SS-HHHHHHH-HHHHHHHHHHHHHHHHHHHHHHHHTT---S-TT-HHHHH-HHHHHHIIIIIHHHHHHTS---------------------------PPP--TTSSBSS-STTBTTSHHHHHHHHH-----HHHHHHHHHHHHHHHHHHHHHTT-SSSSSSS-S---------------------------------------------------